Protein AF-A0A1S2NV65-F1 (afdb_monomer_lite)

Radius of gyration: 19.23 Å; chains: 1; bounding box: 48×40×50 Å

Secondary structure (DSSP, 8-state):
---BHHHHHTS--EEEEE--TT-TT-EEEEEEEEEEETTEEEEEEEEEEESSHHHHHHHHHHHHHHHHHHHHHHHH-TT-EE-EE-TT-PBPPPEEHHHHS-S-SSS---TT---TTEEEESSHHHHHHHHHHHHHHHHHHHHHHH-SSPEE-EEEEETT-SSSEEEEEEEEETTEEEEEEEEEETTTTEEEEEEEEESSHHHHHHHHHHHHHHHHHHHHTS-S-----HHHHHHHHHTBSTHHHHHHHHHHHHEES--S-----TTSS-S-EEEEEEEEEBTEEEEEEEE--SS-HHHHHTS--SSPPPTT-

Foldseek 3Di:
DDFAPVSLVPDPKDKDWDQQPFFNLKIKMKIKDWDDDPRDIDMQIAIAMFSDPVRGVVRRSQSSVLRVVLVVLVRPQFQPWWWWAAPVRHIDDTDRPCVLQPDDDADDDDQPRDLQLKAKFQDPVVRNLVSVFSNVFLLVLVCLFQNDAADEFDKDWDPSGPAFTWIKTKDADPSAIKIKIWGFGPVQQFIAIFIGDDNYPVVGVRRRVRRRSLLCSCLPVVPRDDDPDPVVVVLSVLRGDDCRVLQVVSNDVRYDHDDPDDDDPPPSADSTKIKTFSDDGNSMTIIGIDGPDPDDSSNSQVDDRVGRRRSPD

Sequence (313 aa):
MLRSAEDLQGLPVRQHEHVPACAPEFLSVSAGLQFSIAGRRHSALGFGCSRRAERARHSALWETYERLLMVAELSGSLGRPVQGHDKDGTPTATRAFEHVVARPWHDTYRPGQDATGLAVHTTASAAQRAAERELLERALLAAIWYGSAPLHSEVTEHPCVTTGRLRTYSFPCRLGFFCLAAWHDPHSQIFVTGSAVRDSLHDAIEHALGEAVMVFDGVWQGKTPRYSTQASRDRYASLRGDLHAARAEHVESRLTAQGDDAGAPSDAYGDSLAFYRLIDWEGVCLVRAVADRRETTSTIRARNWGLPPDPFT

pLDDT: mean 85.22, std 13.81, range [37.0, 98.31]

Structure (mmCIF, N/CA/C/O backbone):
data_AF-A0A1S2NV65-F1
#
_entry.id   AF-A0A1S2NV65-F1
#
loop_
_atom_site.group_PDB
_atom_site.id
_atom_site.type_symbol
_atom_site.label_atom_id
_atom_site.label_alt_id
_atom_site.label_comp_id
_atom_site.label_asym_id
_atom_site.label_entity_id
_atom_site.label_seq_id
_atom_site.pdbx_PDB_ins_code
_atom_site.Cartn_x
_atom_site.Cartn_y
_atom_site.Cartn_z
_atom_site.occupancy
_atom_site.B_iso_or_equiv
_atom_site.auth_seq_id
_atom_site.auth_comp_id
_atom_site.auth_asym_id
_atom_site.auth_atom_id
_atom_site.pdbx_PDB_model_num
ATOM 1 N N . MET A 1 1 ? -10.922 -5.650 27.828 1.00 68.12 1 MET A N 1
ATOM 2 C CA . MET A 1 1 ? -11.635 -4.967 26.725 1.00 68.12 1 MET A CA 1
ATOM 3 C C . MET A 1 1 ? -10.719 -3.844 26.286 1.00 68.12 1 MET A C 1
ATOM 5 O O . MET A 1 1 ? -10.344 -3.093 27.170 1.00 68.12 1 MET A O 1
ATOM 9 N N . LEU A 1 2 ? -10.304 -3.793 25.017 1.00 82.75 2 LEU A N 1
ATOM 10 C CA . LEU A 1 2 ? -9.382 -2.760 24.516 1.00 82.75 2 LEU A CA 1
ATOM 11 C C . LEU A 1 2 ? -10.118 -1.421 24.404 1.00 82.75 2 LEU A C 1
ATOM 13 O O . LEU A 1 2 ? -11.255 -1.410 23.926 1.00 82.75 2 LEU A O 1
ATOM 17 N N . ARG A 1 3 ? -9.514 -0.337 24.896 1.00 86.81 3 ARG A N 1
ATOM 18 C CA . ARG A 1 3 ? -10.116 1.005 24.960 1.00 86.81 3 ARG A CA 1
ATOM 19 C C . ARG A 1 3 ? -9.113 2.153 24.790 1.00 86.81 3 ARG A C 1
ATOM 21 O O . ARG A 1 3 ? -9.536 3.306 24.816 1.00 86.81 3 ARG A O 1
ATOM 28 N N . SER A 1 4 ? -7.820 1.869 24.627 1.00 88.94 4 SER A N 1
ATOM 29 C CA . SER A 1 4 ? -6.772 2.888 24.490 1.00 88.94 4 SER A CA 1
ATOM 30 C C . SER A 1 4 ? -5.590 2.421 23.628 1.00 88.94 4 SER A C 1
ATOM 32 O O . SER A 1 4 ? -5.469 1.243 23.278 1.00 88.94 4 SER A O 1
ATOM 34 N N . ALA A 1 5 ? -4.692 3.352 23.294 1.00 87.31 5 ALA A N 1
ATOM 35 C CA . ALA A 1 5 ? -3.391 3.047 22.695 1.00 87.31 5 ALA A CA 1
ATOM 36 C C . ALA A 1 5 ? -2.519 2.168 23.597 1.00 87.31 5 ALA A C 1
ATOM 38 O O . ALA A 1 5 ? -1.840 1.268 23.107 1.00 87.31 5 ALA A O 1
ATOM 39 N N . GLU A 1 6 ? -2.548 2.427 24.905 1.00 89.94 6 GLU A N 1
ATOM 40 C CA . GLU A 1 6 ? -1.786 1.678 25.905 1.00 89.94 6 GLU A CA 1
ATOM 41 C C . GLU A 1 6 ? -2.233 0.213 25.946 1.00 89.94 6 GLU A C 1
ATOM 43 O O . GLU A 1 6 ? -1.397 -0.689 25.909 1.00 89.94 6 GLU A O 1
ATOM 48 N N . ASP A 1 7 ? -3.546 -0.035 25.888 1.00 91.00 7 ASP A N 1
ATOM 49 C CA . ASP A 1 7 ? -4.092 -1.390 25.806 1.00 91.00 7 ASP A CA 1
ATOM 50 C C . ASP A 1 7 ? -3.573 -2.142 24.573 1.00 91.00 7 ASP A C 1
ATOM 52 O O . ASP A 1 7 ? -3.266 -3.332 24.653 1.00 91.00 7 ASP A O 1
ATOM 56 N N . LEU A 1 8 ? -3.476 -1.461 23.423 1.00 90.62 8 LEU A N 1
ATOM 57 C CA . LEU A 1 8 ? -2.948 -2.048 22.189 1.00 90.62 8 LEU A CA 1
ATOM 58 C C . LEU A 1 8 ? -1.449 -2.330 22.298 1.00 90.62 8 LEU A C 1
ATOM 60 O O . LEU A 1 8 ? -1.010 -3.405 21.898 1.00 90.62 8 LEU A O 1
ATOM 64 N N . GLN A 1 9 ? -0.681 -1.407 22.878 1.00 89.12 9 GLN A N 1
ATOM 65 C CA . GLN A 1 9 ? 0.755 -1.570 23.122 1.00 89.12 9 GLN A CA 1
ATOM 66 C C . GLN A 1 9 ? 1.067 -2.691 24.120 1.00 89.12 9 GLN A C 1
ATOM 68 O O . GLN A 1 9 ? 2.109 -3.331 24.006 1.00 89.12 9 GLN A O 1
ATOM 73 N N . GLY A 1 10 ? 0.156 -2.968 25.055 1.00 91.12 10 GLY A N 1
ATOM 74 C CA . GLY A 1 10 ? 0.252 -4.090 25.988 1.00 91.12 10 GLY A CA 1
ATOM 75 C C . GLY A 1 10 ? -0.056 -5.462 25.376 1.00 91.12 10 GLY A C 1
ATOM 76 O O . GLY A 1 10 ? 0.091 -6.480 26.057 1.00 91.12 10 GLY A O 1
ATOM 77 N N . LEU A 1 11 ? -0.495 -5.533 24.112 1.00 93.25 11 LEU A N 1
ATOM 78 C CA . LEU A 1 11 ? -0.792 -6.807 23.459 1.00 93.25 11 LEU A CA 1
ATOM 79 C C . LEU A 1 11 ? 0.484 -7.606 23.160 1.00 93.25 11 LEU A C 1
ATOM 81 O O . LEU A 1 11 ? 1.500 -7.036 22.765 1.00 93.25 11 LEU A O 1
ATOM 85 N N . PRO A 1 12 ? 0.432 -8.950 23.240 1.00 94.06 12 PRO A N 1
ATOM 86 C CA . PRO A 1 12 ? 1.578 -9.814 22.967 1.00 94.06 12 PRO A CA 1
ATOM 87 C C . PRO A 1 12 ? 1.819 -9.977 21.454 1.00 94.06 12 PRO A C 1
ATOM 89 O O . PRO A 1 12 ? 1.766 -11.088 20.916 1.00 94.06 12 PRO A O 1
ATOM 92 N N . VAL A 1 13 ? 2.054 -8.868 20.748 1.00 94.62 13 VAL A N 1
ATOM 93 C CA . VAL A 1 13 ? 2.397 -8.860 19.323 1.00 94.62 13 VAL A CA 1
ATOM 94 C C . VAL A 1 13 ? 3.786 -9.459 19.145 1.00 94.62 13 VAL A C 1
ATOM 96 O O . VAL A 1 13 ? 4.762 -9.000 19.734 1.00 94.62 13 VAL A O 1
ATOM 99 N N . ARG A 1 14 ? 3.888 -10.494 18.312 1.00 94.62 14 ARG A N 1
ATOM 100 C CA . ARG A 1 14 ? 5.176 -11.081 17.939 1.00 94.62 14 ARG A CA 1
ATOM 101 C C . ARG A 1 14 ? 5.710 -10.369 16.711 1.00 94.62 14 ARG A C 1
ATOM 103 O O . ARG A 1 14 ? 4.950 -10.117 15.780 1.00 94.62 14 ARG A O 1
ATOM 110 N N . GLN A 1 15 ? 7.009 -10.098 16.701 1.00 94.12 15 GLN A N 1
ATOM 111 C CA . GLN A 1 15 ? 7.703 -9.507 15.565 1.00 94.12 15 GLN A CA 1
ATOM 112 C C . GLN A 1 15 ? 8.778 -10.461 15.052 1.00 94.12 15 GLN A C 1
ATOM 114 O O . GLN A 1 15 ? 9.443 -11.146 15.829 1.00 94.12 15 GLN A O 1
ATOM 119 N N . HIS A 1 16 ? 8.922 -10.512 13.736 1.00 93.31 16 HIS A N 1
ATOM 120 C CA . HIS A 1 16 ? 9.997 -11.196 13.038 1.00 93.31 16 HIS A CA 1
ATOM 121 C C . HIS A 1 16 ? 10.675 -10.191 12.115 1.00 93.31 16 HIS A C 1
ATOM 123 O O . HIS A 1 16 ? 9.997 -9.501 11.351 1.00 93.31 16 HIS A O 1
ATOM 129 N N . GLU A 1 17 ? 11.999 -10.126 12.179 1.00 95.12 17 GLU A N 1
ATOM 130 C CA . GLU A 1 17 ? 12.805 -9.194 11.398 1.00 95.12 17 GLU A CA 1
ATOM 131 C C . GLU A 1 17 ? 13.785 -9.964 10.526 1.00 95.12 17 GLU A C 1
ATOM 133 O O . GLU A 1 17 ? 14.382 -10.949 10.964 1.00 95.12 17 GLU A O 1
ATOM 138 N N . HIS A 1 18 ? 13.981 -9.499 9.298 1.00 94.81 18 HIS A N 1
ATOM 139 C CA . HIS A 1 18 ? 15.029 -10.013 8.430 1.00 94.81 18 HIS A CA 1
ATOM 140 C C . HIS A 1 18 ? 15.518 -8.949 7.453 1.00 94.81 18 HIS A C 1
ATOM 142 O O . HIS A 1 18 ? 14.813 -7.998 7.117 1.00 94.81 18 HIS A O 1
ATOM 148 N N . VAL A 1 19 ? 16.747 -9.136 6.982 1.00 95.94 19 VAL A N 1
ATOM 149 C CA . VAL A 1 19 ? 17.346 -8.321 5.923 1.00 95.94 19 VAL A CA 1
ATOM 150 C C . VAL A 1 19 ? 17.053 -8.992 4.574 1.00 95.94 19 VAL A C 1
ATOM 152 O O . VAL A 1 19 ? 17.461 -10.146 4.387 1.00 95.94 19 VAL A O 1
ATOM 155 N N . PRO A 1 20 ? 16.343 -8.333 3.639 1.00 94.44 20 PRO A N 1
ATOM 156 C CA . PRO A 1 20 ? 16.089 -8.874 2.307 1.00 94.44 20 PRO A CA 1
ATOM 157 C C . PRO A 1 20 ? 17.398 -9.050 1.538 1.00 94.44 20 PRO A C 1
ATOM 159 O O . PRO A 1 20 ? 18.150 -8.098 1.339 1.00 94.44 20 PRO A O 1
ATOM 162 N N . ALA A 1 21 ? 17.673 -10.257 1.043 1.00 93.62 21 ALA A N 1
ATOM 163 C CA . ALA A 1 21 ? 18.892 -10.500 0.263 1.00 93.62 21 ALA A CA 1
ATOM 164 C C . ALA A 1 21 ? 18.884 -9.751 -1.084 1.00 93.62 21 ALA A C 1
ATOM 166 O O . ALA A 1 21 ? 19.933 -9.527 -1.686 1.00 93.62 21 ALA A O 1
ATOM 167 N N . CYS A 1 22 ? 17.692 -9.382 -1.563 1.00 94.12 22 CYS A N 1
ATOM 168 C CA . CYS A 1 22 ? 17.510 -8.613 -2.786 1.00 94.12 22 CYS A CA 1
ATOM 169 C C . CYS A 1 22 ? 17.847 -7.122 -2.599 1.00 94.12 22 CYS A C 1
ATOM 171 O O . CYS A 1 22 ? 18.149 -6.455 -3.583 1.00 94.12 22 CYS A O 1
ATOM 173 N N . ALA A 1 23 ? 17.821 -6.609 -1.362 1.00 96.19 23 ALA A N 1
ATOM 174 C CA . ALA A 1 23 ? 18.116 -5.217 -1.020 1.00 96.19 23 ALA A CA 1
ATOM 175 C C . ALA A 1 23 ? 18.632 -5.106 0.438 1.00 96.19 23 ALA A C 1
ATOM 177 O O . ALA A 1 23 ? 17.866 -4.758 1.342 1.00 96.19 23 ALA A O 1
ATOM 178 N N . PRO A 1 24 ? 19.925 -5.398 0.691 1.00 96.25 24 PRO A N 1
ATOM 179 C CA . PRO A 1 24 ? 20.477 -5.532 2.047 1.00 96.25 24 PRO A CA 1
ATOM 180 C C . PRO A 1 24 ? 20.465 -4.261 2.911 1.00 96.25 24 PRO A C 1
ATOM 182 O O . PRO A 1 24 ? 20.687 -4.335 4.115 1.00 96.25 24 PRO A O 1
ATOM 185 N N . GLU A 1 25 ? 20.217 -3.096 2.312 1.00 97.06 25 GLU A N 1
ATOM 186 C CA . GLU A 1 25 ? 20.069 -1.820 3.024 1.00 97.06 25 GLU A CA 1
ATOM 187 C C . GLU A 1 25 ? 18.733 -1.693 3.773 1.00 97.06 25 GLU A C 1
ATOM 189 O O . GLU A 1 25 ? 18.558 -0.777 4.577 1.00 97.06 25 GLU A O 1
ATOM 194 N N . PHE A 1 26 ? 17.769 -2.571 3.493 1.00 97.06 26 PHE A N 1
ATOM 195 C CA . PHE A 1 26 ? 16.436 -2.526 4.081 1.00 97.06 26 PHE A CA 1
ATOM 196 C C . PHE A 1 26 ? 16.303 -3.514 5.240 1.00 97.06 26 PHE A C 1
ATOM 198 O O . PHE A 1 26 ? 16.871 -4.604 5.236 1.00 97.06 26 PHE A O 1
ATOM 205 N N . LEU A 1 27 ? 15.463 -3.159 6.210 1.00 96.75 27 LEU A N 1
ATOM 206 C CA . LEU A 1 27 ? 14.930 -4.095 7.192 1.00 96.75 27 LEU A CA 1
ATOM 207 C C . LEU A 1 27 ? 13.479 -4.401 6.835 1.00 96.75 27 LEU A C 1
ATOM 209 O O . LEU A 1 27 ? 12.673 -3.475 6.727 1.00 96.75 27 LEU A O 1
ATOM 213 N N . SER A 1 28 ? 13.140 -5.678 6.673 1.00 95.50 28 SER A N 1
ATOM 214 C CA . SER A 1 28 ? 11.755 -6.136 6.600 1.00 95.50 28 SER A CA 1
ATOM 215 C C . SER A 1 28 ? 11.318 -6.638 7.971 1.00 95.50 28 SER A C 1
ATOM 217 O O . SER A 1 28 ? 12.026 -7.398 8.631 1.00 95.50 28 SER A O 1
ATOM 219 N N . VAL A 1 29 ? 10.153 -6.180 8.414 1.00 95.38 29 VAL A N 1
ATOM 220 C CA . VAL A 1 29 ? 9.546 -6.536 9.691 1.00 95.38 29 VAL A CA 1
ATOM 221 C C . VAL A 1 29 ? 8.142 -7.041 9.430 1.00 95.38 29 VAL A C 1
ATOM 223 O O . VAL A 1 29 ? 7.363 -6.436 8.696 1.00 95.38 29 VAL A O 1
ATOM 226 N N . SER A 1 30 ? 7.814 -8.157 10.060 1.00 93.44 30 SER A N 1
ATOM 227 C CA . SER A 1 30 ? 6.460 -8.693 10.112 1.00 93.44 30 SER A CA 1
ATOM 228 C C . SER A 1 30 ? 6.022 -8.761 11.556 1.00 93.44 30 SER A C 1
ATOM 230 O O . SER A 1 30 ? 6.742 -9.293 12.398 1.00 93.44 30 SER A O 1
ATOM 232 N N . ALA A 1 31 ? 4.844 -8.232 11.840 1.00 94.19 31 ALA A N 1
ATOM 233 C CA . ALA A 1 31 ? 4.240 -8.254 13.154 1.00 94.19 31 ALA A CA 1
ATOM 234 C C . ALA A 1 31 ? 2.925 -9.029 13.094 1.00 94.19 31 ALA A C 1
ATOM 236 O O . ALA A 1 31 ? 2.244 -9.056 12.067 1.00 94.19 31 ALA A O 1
ATOM 237 N N . GLY A 1 32 ? 2.566 -9.689 14.190 1.00 92.62 32 GLY A N 1
ATOM 238 C CA . GLY A 1 32 ? 1.272 -10.334 14.249 1.00 92.62 32 GLY A CA 1
ATOM 239 C C . GLY A 1 32 ? 0.871 -10.872 15.605 1.00 92.62 32 GLY A C 1
ATOM 240 O O . GLY A 1 32 ? 1.693 -11.114 16.492 1.00 92.62 32 GLY A O 1
ATOM 241 N N . LEU A 1 33 ? -0.431 -11.091 15.738 1.00 92.06 33 LEU A N 1
ATOM 242 C CA . LEU A 1 33 ? -1.034 -11.743 16.889 1.00 92.06 33 LEU A CA 1
ATOM 243 C C . LEU A 1 33 ? -2.180 -12.660 16.452 1.00 92.06 33 LEU A C 1
ATOM 245 O O . LEU A 1 33 ? -2.888 -12.395 15.478 1.00 92.06 33 LEU A O 1
ATOM 249 N N . GLN A 1 34 ? -2.360 -13.749 17.192 1.00 89.38 34 GLN A N 1
ATOM 250 C CA . GLN A 1 34 ? -3.509 -14.638 17.053 1.00 89.38 34 GLN A CA 1
ATOM 251 C C . GLN A 1 34 ? -4.482 -14.377 18.195 1.00 89.38 34 GLN A C 1
ATOM 253 O O . GLN A 1 34 ? -4.072 -14.196 19.339 1.00 89.38 34 GLN A O 1
ATOM 258 N N . PHE A 1 35 ? -5.772 -14.375 17.886 1.00 86.44 35 PHE A N 1
ATOM 259 C CA . PHE A 1 35 ? -6.834 -14.121 18.854 1.00 86.44 35 PHE A CA 1
ATOM 260 C C . PHE A 1 35 ? -8.087 -14.928 18.504 1.00 86.44 35 PHE A C 1
ATOM 262 O O . PHE A 1 35 ? -8.156 -15.569 17.454 1.00 86.44 35 PHE A O 1
ATOM 269 N N . SER A 1 36 ? -9.067 -14.949 19.407 1.00 83.94 36 SER A N 1
ATOM 270 C CA . SER A 1 36 ? -10.332 -15.660 19.207 1.00 83.94 36 SER A CA 1
ATOM 271 C C . SER A 1 36 ? -11.510 -14.737 19.483 1.00 83.94 36 SER A C 1
ATOM 273 O O . SER A 1 36 ? -11.518 -14.047 20.502 1.00 83.94 36 SER A O 1
ATOM 275 N N . ILE A 1 37 ? -12.502 -14.738 18.594 1.00 79.00 37 ILE A N 1
ATOM 276 C CA . ILE A 1 37 ? -13.775 -14.039 18.784 1.00 79.00 37 ILE A CA 1
ATOM 277 C C . ILE A 1 37 ? -14.900 -15.050 18.585 1.00 79.00 37 ILE A C 1
ATOM 279 O O . ILE A 1 37 ? -14.938 -15.752 17.577 1.00 79.00 37 ILE A O 1
ATOM 283 N N . ALA A 1 38 ? -15.805 -15.155 19.564 1.00 79.19 38 ALA A N 1
ATOM 284 C CA . ALA A 1 38 ? -16.930 -16.098 19.537 1.00 79.19 38 ALA A CA 1
ATOM 285 C C . ALA A 1 38 ? -16.516 -17.550 19.186 1.00 79.19 38 ALA A C 1
ATOM 287 O O . ALA A 1 38 ? -17.208 -18.253 18.454 1.00 79.19 38 ALA A O 1
ATOM 288 N N . GLY A 1 39 ? -15.348 -17.988 19.674 1.00 80.38 39 GLY A N 1
ATOM 289 C CA . GLY A 1 39 ? -14.809 -19.331 19.431 1.00 80.38 39 GLY A CA 1
ATOM 290 C C . GLY A 1 39 ? -14.119 -19.529 18.075 1.00 80.38 39 GLY A C 1
ATOM 291 O O . GLY A 1 39 ? -13.581 -20.609 17.834 1.00 80.38 39 GLY A O 1
ATOM 292 N N . ARG A 1 40 ? -14.083 -18.516 17.199 1.00 80.75 40 ARG A N 1
ATOM 293 C CA . ARG A 1 40 ? -13.360 -18.559 15.920 1.00 80.75 40 ARG A CA 1
ATOM 294 C C . ARG A 1 40 ? -11.979 -17.942 16.064 1.00 80.75 40 ARG A C 1
ATOM 296 O O . ARG A 1 40 ? -11.828 -16.876 16.651 1.00 80.75 40 ARG A O 1
ATOM 303 N N . ARG A 1 41 ? -10.967 -18.618 15.515 1.00 82.62 41 ARG A N 1
ATOM 304 C CA . ARG A 1 41 ? -9.586 -18.127 15.499 1.00 82.62 41 ARG A CA 1
ATOM 305 C C . ARG A 1 41 ? -9.398 -17.097 14.393 1.00 82.62 41 ARG A C 1
ATOM 307 O O . ARG A 1 41 ? -9.799 -17.320 13.257 1.00 82.62 41 ARG A O 1
ATOM 314 N N . HIS A 1 42 ? -8.722 -16.016 14.740 1.00 83.00 42 HIS A N 1
ATOM 315 C CA . HIS A 1 42 ? -8.354 -14.929 13.852 1.00 83.00 42 HIS A CA 1
ATOM 316 C C . HIS A 1 42 ? -6.865 -14.619 14.004 1.00 83.00 42 HIS A C 1
ATOM 318 O O . HIS A 1 42 ? -6.233 -14.940 15.016 1.00 83.00 42 HIS A O 1
ATOM 324 N N . SER A 1 43 ? -6.311 -13.969 12.990 1.00 85.19 43 SER A N 1
ATOM 325 C CA . SER A 1 43 ? -4.952 -13.444 13.008 1.00 85.19 43 SER A CA 1
ATOM 326 C C . SER A 1 43 ? -4.953 -12.029 12.460 1.00 85.19 43 SER A C 1
ATOM 328 O O . SER A 1 43 ? -5.572 -11.783 11.425 1.00 85.19 43 SER A O 1
ATOM 330 N N . ALA A 1 44 ? -4.224 -11.140 13.122 1.00 88.31 44 ALA A N 1
ATOM 331 C CA . ALA A 1 44 ? -3.868 -9.836 12.591 1.00 88.31 44 ALA A CA 1
ATOM 332 C C . ALA A 1 44 ? -2.382 -9.874 12.248 1.00 88.31 44 ALA A C 1
ATOM 334 O O . ALA A 1 44 ? -1.570 -10.225 13.103 1.00 88.31 44 ALA A O 1
ATOM 335 N N . LEU A 1 45 ? -2.059 -9.570 10.996 1.00 89.12 45 LEU A N 1
ATOM 336 C CA . LEU A 1 45 ? -0.701 -9.460 10.479 1.00 89.12 45 LEU A CA 1
ATOM 337 C C . LEU A 1 45 ? -0.511 -8.063 9.902 1.00 89.12 45 LEU A C 1
ATOM 339 O O . LEU A 1 45 ? -1.410 -7.565 9.218 1.00 89.12 45 LEU A O 1
ATOM 343 N N . GLY A 1 46 ? 0.655 -7.485 10.148 1.00 90.81 46 GLY A N 1
ATOM 344 C CA . GLY A 1 46 ? 1.091 -6.231 9.560 1.00 90.81 46 GLY A CA 1
ATOM 345 C C . GLY A 1 46 ? 2.554 -6.297 9.155 1.00 90.81 46 GLY A C 1
ATOM 346 O O . GLY A 1 46 ? 3.337 -7.071 9.717 1.00 90.81 46 GLY A O 1
ATOM 347 N N . PHE A 1 47 ? 2.917 -5.488 8.169 1.00 92.44 47 PHE A N 1
ATOM 348 C CA . PHE A 1 47 ? 4.223 -5.541 7.539 1.00 92.44 47 PHE A CA 1
ATOM 349 C C . PHE A 1 47 ? 4.852 -4.154 7.429 1.00 92.44 47 PHE A C 1
ATOM 351 O O . PHE A 1 47 ? 4.193 -3.114 7.424 1.00 92.44 47 PHE A O 1
ATOM 358 N N . GLY A 1 48 ? 6.176 -4.127 7.384 1.00 94.81 48 GLY A N 1
ATOM 359 C CA . GLY A 1 48 ? 6.927 -2.897 7.222 1.00 94.81 48 GLY A CA 1
ATOM 360 C C . GLY A 1 48 ? 8.278 -3.175 6.602 1.00 94.81 48 GLY A C 1
ATOM 361 O O . GLY A 1 48 ? 8.943 -4.147 6.950 1.00 94.81 48 GLY A O 1
ATOM 362 N N . CYS A 1 49 ? 8.705 -2.312 5.689 1.00 96.31 49 CYS A N 1
ATOM 363 C CA . CYS A 1 49 ? 10.034 -2.384 5.108 1.00 96.31 49 CYS A CA 1
ATOM 364 C C . CYS A 1 49 ? 10.590 -0.978 4.904 1.00 96.31 49 CYS A C 1
ATOM 366 O O . CYS A 1 49 ? 9.892 -0.092 4.417 1.00 96.31 49 CYS A O 1
ATOM 368 N N . SER A 1 50 ? 11.815 -0.744 5.372 1.00 97.00 50 SER A N 1
ATOM 369 C CA . SER A 1 50 ? 12.439 0.581 5.360 1.00 97.00 50 SER A CA 1
ATOM 370 C C . SER A 1 50 ? 13.937 0.463 5.641 1.00 97.00 50 SER A C 1
ATOM 372 O O . SER A 1 50 ? 14.359 -0.425 6.384 1.00 97.00 50 SER A O 1
ATOM 374 N N . ARG A 1 51 ? 14.734 1.401 5.116 1.00 96.69 51 ARG A N 1
ATOM 375 C CA . ARG A 1 51 ? 16.150 1.573 5.496 1.00 96.69 51 ARG A CA 1
ATOM 376 C C . ARG A 1 51 ? 16.313 1.995 6.961 1.00 96.69 51 ARG A C 1
ATOM 378 O O . ARG A 1 51 ? 17.327 1.739 7.599 1.00 96.69 51 ARG A O 1
ATOM 385 N N . ARG A 1 52 ? 15.287 2.639 7.529 1.00 96.75 52 ARG A N 1
ATOM 386 C CA . ARG A 1 52 ? 15.200 2.988 8.956 1.00 96.75 52 ARG A CA 1
ATOM 387 C C . ARG A 1 52 ? 14.437 1.902 9.709 1.00 96.75 52 ARG A C 1
ATOM 389 O O . ARG A 1 52 ? 13.224 1.772 9.518 1.00 96.75 52 ARG A O 1
ATOM 396 N N . ALA A 1 53 ? 15.131 1.174 10.581 1.00 95.81 53 ALA A N 1
ATOM 397 C CA . ALA A 1 53 ? 14.582 0.037 11.322 1.00 95.81 53 ALA A CA 1
ATOM 398 C C . ALA A 1 53 ? 13.342 0.394 12.161 1.00 95.81 53 ALA A C 1
ATOM 400 O O . ALA A 1 53 ? 12.338 -0.315 12.126 1.00 95.81 53 ALA A O 1
ATOM 401 N N . GLU A 1 54 ? 13.370 1.527 12.866 1.00 96.75 54 GLU A N 1
ATOM 402 C CA . GLU A 1 54 ? 12.241 1.994 13.684 1.00 96.75 54 GLU A CA 1
ATOM 403 C C . GLU A 1 54 ? 10.972 2.212 12.853 1.00 96.75 54 GLU A C 1
ATOM 405 O O . GLU A 1 54 ? 9.886 1.807 13.262 1.00 96.75 54 GLU A O 1
ATOM 410 N N . ARG A 1 55 ? 11.106 2.770 11.641 1.00 95.19 55 ARG A N 1
ATOM 411 C CA . ARG A 1 55 ? 9.980 2.978 10.719 1.00 95.19 55 ARG A CA 1
ATOM 412 C C . ARG A 1 55 ? 9.392 1.649 10.244 1.00 95.19 55 ARG A C 1
ATOM 414 O O . ARG A 1 55 ? 8.172 1.538 10.173 1.00 95.19 55 ARG A O 1
ATOM 421 N N . ALA A 1 56 ? 10.228 0.645 9.966 1.00 95.88 56 ALA A N 1
ATOM 422 C CA . ALA A 1 56 ? 9.760 -0.689 9.581 1.00 95.88 56 ALA A CA 1
ATOM 423 C C . ALA A 1 56 ? 8.966 -1.355 10.720 1.00 95.88 56 ALA A C 1
ATOM 425 O O . ALA A 1 56 ? 7.840 -1.803 10.504 1.00 95.88 56 ALA A O 1
ATOM 426 N N . ARG A 1 57 ? 9.504 -1.333 11.949 1.00 96.06 57 ARG A N 1
ATOM 427 C CA . ARG A 1 57 ? 8.830 -1.865 13.148 1.00 96.06 57 ARG A CA 1
ATOM 428 C C . ARG A 1 57 ? 7.503 -1.169 13.417 1.00 96.06 57 ARG A C 1
ATOM 430 O O . ARG A 1 57 ? 6.492 -1.828 13.645 1.00 96.06 57 ARG A O 1
ATOM 437 N N . HIS A 1 58 ? 7.506 0.160 13.367 1.00 94.50 58 HIS A N 1
ATOM 438 C CA . HIS A 1 58 ? 6.325 0.971 13.630 1.00 94.50 58 HIS A CA 1
ATOM 439 C C . HIS A 1 58 ? 5.236 0.745 12.574 1.00 94.50 58 HIS A C 1
ATOM 441 O O . HIS A 1 58 ? 4.074 0.578 12.933 1.00 94.50 58 HIS A O 1
ATOM 447 N N . SER A 1 59 ? 5.608 0.665 11.291 1.00 94.12 59 SER A N 1
ATOM 448 C CA . SER A 1 59 ? 4.681 0.349 10.195 1.00 94.12 59 SER A CA 1
ATOM 449 C C . SER A 1 59 ? 4.023 -1.017 10.391 1.00 94.12 59 SER A C 1
ATOM 451 O O . SER A 1 59 ? 2.797 -1.109 10.400 1.00 94.12 59 SER A O 1
ATOM 453 N N . ALA A 1 60 ? 4.826 -2.059 10.637 1.00 94.38 60 ALA A N 1
ATOM 454 C CA . ALA A 1 60 ? 4.314 -3.413 10.838 1.00 94.38 60 ALA A CA 1
ATOM 455 C C . ALA A 1 60 ? 3.357 -3.495 12.037 1.00 94.38 60 ALA A C 1
ATOM 457 O O . ALA A 1 60 ? 2.329 -4.176 11.990 1.00 94.38 60 ALA A O 1
ATOM 458 N N . LEU A 1 61 ? 3.680 -2.778 13.116 1.00 94.56 61 LEU A N 1
ATOM 459 C CA . LEU A 1 61 ? 2.863 -2.741 14.320 1.00 94.56 61 LEU A CA 1
ATOM 460 C C . LEU A 1 61 ? 1.515 -2.046 14.087 1.00 94.56 61 LEU A C 1
ATOM 462 O O . LEU A 1 61 ? 0.478 -2.610 14.430 1.00 94.56 61 LEU A O 1
ATOM 466 N N . TRP A 1 62 ? 1.509 -0.858 13.476 1.00 92.38 62 TRP A N 1
ATOM 467 C CA . TRP A 1 62 ? 0.262 -0.135 13.211 1.00 92.38 62 TRP A CA 1
ATOM 468 C C . TRP A 1 62 ? -0.629 -0.853 12.209 1.00 92.38 62 TRP A C 1
ATOM 470 O O . TRP A 1 62 ? -1.835 -0.916 12.437 1.00 92.38 62 TRP A O 1
ATOM 480 N N . GLU A 1 63 ? -0.066 -1.473 11.170 1.00 91.44 63 GLU A N 1
ATOM 481 C CA . GLU A 1 63 ? -0.869 -2.308 10.276 1.00 91.44 63 GLU A CA 1
ATOM 482 C C . GLU A 1 63 ? -1.475 -3.500 11.042 1.00 91.44 63 GLU A C 1
ATOM 484 O O . GLU A 1 63 ? -2.653 -3.812 10.878 1.00 91.44 63 GLU A O 1
ATOM 489 N N . THR A 1 64 ? -0.730 -4.117 11.968 1.00 91.88 64 THR A N 1
ATOM 490 C CA . THR A 1 64 ? -1.274 -5.183 12.830 1.00 91.88 64 THR A CA 1
ATOM 491 C C . THR A 1 64 ? -2.454 -4.682 13.669 1.00 91.88 64 THR A C 1
ATOM 493 O O . THR A 1 64 ? -3.477 -5.366 13.760 1.00 91.88 64 THR A O 1
ATOM 496 N N . TYR A 1 65 ? -2.351 -3.491 14.263 1.00 92.50 65 TYR A N 1
ATOM 497 C CA . TYR A 1 65 ? -3.448 -2.895 15.029 1.00 92.50 65 TYR A CA 1
ATOM 498 C C . TYR A 1 65 ? -4.647 -2.551 14.155 1.00 92.50 65 TYR A C 1
ATOM 500 O O . TYR A 1 65 ? -5.774 -2.830 14.556 1.00 92.50 65 TYR A O 1
ATOM 508 N N . GLU A 1 66 ? -4.428 -2.031 12.949 1.00 90.69 66 GLU A N 1
ATOM 509 C CA . GLU A 1 66 ? -5.504 -1.771 11.997 1.00 90.69 66 GLU A CA 1
ATOM 510 C C . GLU A 1 66 ? -6.314 -3.038 11.724 1.00 90.69 66 GLU A C 1
ATOM 512 O O . GLU A 1 66 ? -7.538 -3.046 11.877 1.00 90.69 66 GLU A O 1
ATOM 517 N N . ARG A 1 67 ? -5.626 -4.141 11.391 1.00 87.19 67 ARG A N 1
ATOM 518 C CA . ARG A 1 67 ? -6.269 -5.434 11.121 1.00 87.19 67 ARG A CA 1
ATOM 519 C C . ARG A 1 67 ? -6.974 -5.979 12.358 1.00 87.19 67 ARG A C 1
ATOM 521 O O . ARG A 1 67 ? -8.092 -6.470 12.243 1.00 87.19 67 ARG A O 1
ATOM 528 N N . LEU A 1 68 ? -6.360 -5.885 13.536 1.00 88.12 68 LEU A N 1
ATOM 529 C CA . LEU A 1 68 ? -6.973 -6.337 14.786 1.00 88.12 68 LEU A CA 1
ATOM 530 C C . LEU A 1 68 ? -8.284 -5.595 15.072 1.00 88.12 68 LEU A C 1
ATOM 532 O O . LEU A 1 68 ? -9.321 -6.226 15.281 1.00 88.12 68 LEU A O 1
ATOM 536 N N . LEU A 1 69 ? -8.226 -4.264 15.085 1.00 87.88 69 LEU A N 1
ATOM 537 C CA . LEU A 1 69 ? -9.357 -3.402 15.414 1.00 87.88 69 LEU A CA 1
ATOM 538 C C . LEU A 1 69 ? -10.495 -3.572 14.413 1.00 87.88 69 LEU A C 1
ATOM 540 O O . LEU A 1 69 ? -11.654 -3.694 14.797 1.00 87.88 69 LEU A O 1
ATOM 544 N N . MET A 1 70 ? -10.153 -3.679 13.134 1.00 82.75 70 MET A N 1
ATOM 545 C CA . MET A 1 70 ? -11.093 -3.975 12.064 1.00 82.75 70 MET A CA 1
ATOM 546 C C . MET A 1 70 ? -11.864 -5.283 12.303 1.00 82.75 70 MET A C 1
ATOM 548 O O . MET A 1 70 ? -13.088 -5.326 12.173 1.00 82.75 70 MET A O 1
ATOM 552 N N . VAL A 1 71 ? -11.166 -6.360 12.673 1.00 79.38 71 VAL A N 1
ATOM 553 C CA . VAL A 1 71 ? -11.798 -7.665 12.935 1.00 79.38 71 VAL A CA 1
ATOM 554 C C . VAL A 1 71 ? -12.657 -7.633 14.196 1.00 79.38 71 VAL A C 1
ATOM 556 O O . VAL A 1 71 ? -13.748 -8.214 14.211 1.00 79.38 71 VAL A O 1
ATOM 559 N N . ALA A 1 72 ? -12.189 -6.943 15.238 1.00 77.38 72 ALA A N 1
ATOM 560 C CA . ALA A 1 72 ? -12.948 -6.747 16.466 1.00 77.38 72 ALA A CA 1
ATOM 561 C C . ALA A 1 72 ? -14.265 -6.002 16.191 1.00 77.38 72 ALA A C 1
ATOM 563 O O . ALA A 1 72 ? -15.335 -6.486 16.568 1.00 77.38 72 ALA A O 1
ATOM 564 N N . GLU A 1 73 ? -14.206 -4.894 15.451 1.00 79.19 73 GLU A N 1
ATOM 565 C CA . GLU A 1 73 ? -15.381 -4.101 15.092 1.00 79.19 73 GLU A CA 1
ATOM 566 C C . GLU A 1 73 ? -16.359 -4.875 14.209 1.00 79.19 73 GLU A C 1
ATOM 568 O O . GLU A 1 73 ? -17.548 -4.930 14.509 1.00 79.19 73 GLU A O 1
ATOM 573 N N . LEU A 1 74 ? -15.889 -5.575 13.173 1.00 71.50 74 LEU A N 1
ATOM 574 C CA . LEU A 1 74 ? -16.768 -6.379 12.311 1.00 71.50 74 LEU A CA 1
ATOM 575 C C . LEU A 1 74 ? -17.544 -7.468 13.061 1.00 71.50 74 LEU A C 1
ATOM 577 O O . LEU A 1 74 ? -18.607 -7.899 12.595 1.00 71.50 74 LEU A O 1
ATOM 581 N N . SER A 1 75 ? -16.996 -7.945 14.177 1.00 70.56 75 SER A N 1
ATOM 582 C CA . SER A 1 75 ? -17.600 -9.000 14.986 1.00 70.56 75 SER A CA 1
ATOM 583 C C . SER A 1 75 ? -18.624 -8.462 15.988 1.00 70.56 75 SER A C 1
ATOM 585 O O . SER A 1 75 ? -19.553 -9.188 16.334 1.00 70.56 75 SER A O 1
ATOM 587 N N . GLY A 1 76 ? -18.472 -7.210 16.436 1.00 70.81 76 GLY A N 1
ATOM 588 C CA . GLY A 1 76 ? -19.328 -6.582 17.451 1.00 70.81 76 GLY A CA 1
ATOM 589 C C . GLY A 1 76 ? -20.292 -5.504 16.939 1.00 70.81 76 GLY A C 1
ATOM 590 O O . GLY A 1 76 ? -21.242 -5.180 17.644 1.00 70.81 76 GLY A O 1
ATOM 591 N N . SER A 1 77 ? -20.082 -4.968 15.732 1.00 74.94 77 SER A N 1
ATOM 592 C CA . SER A 1 77 ? -20.743 -3.744 15.243 1.00 74.94 77 SER A CA 1
ATOM 593 C C . SER A 1 77 ? -21.709 -3.955 14.071 1.00 74.94 77 SER A C 1
ATOM 595 O O . SER A 1 77 ? -22.080 -2.989 13.409 1.00 74.94 77 SER A O 1
ATOM 597 N N . LEU A 1 78 ? -22.142 -5.188 13.790 1.00 74.94 78 LEU A N 1
ATOM 598 C CA . LEU A 1 78 ? -23.136 -5.438 12.735 1.00 74.94 78 LEU A CA 1
ATOM 599 C C . LEU A 1 78 ? -24.431 -4.652 12.972 1.00 74.94 78 LEU A C 1
ATOM 601 O O . LEU A 1 78 ? -24.979 -4.678 14.073 1.00 74.94 78 LEU A O 1
ATOM 605 N N . GLY A 1 79 ? -24.919 -3.966 11.937 1.00 74.31 79 GLY A N 1
ATOM 606 C CA . GLY A 1 79 ? -26.116 -3.131 12.018 1.00 74.31 79 GLY A CA 1
ATOM 607 C C . GLY A 1 79 ? -25.939 -1.847 12.837 1.00 74.31 79 GLY A C 1
ATOM 608 O O . GLY A 1 79 ? -26.876 -1.051 12.912 1.00 74.31 79 GLY A O 1
ATOM 609 N N . ARG A 1 80 ? -24.756 -1.600 13.427 1.00 85.19 80 ARG A N 1
ATOM 610 C CA . ARG A 1 80 ? -24.461 -0.349 14.136 1.00 85.19 80 ARG A CA 1
ATOM 611 C C . ARG A 1 80 ? -24.543 0.811 13.136 1.00 85.19 80 ARG A C 1
ATOM 613 O O . ARG A 1 80 ? -23.853 0.762 12.114 1.00 85.19 80 ARG A O 1
ATOM 620 N N . PRO A 1 81 ? -25.346 1.855 13.404 1.00 84.81 81 PRO A N 1
ATOM 621 C CA . PRO A 1 81 ? -25.340 3.050 12.576 1.00 84.81 81 PRO A CA 1
ATOM 622 C C . PRO A 1 81 ? -24.000 3.775 12.728 1.00 84.81 81 PRO A C 1
ATOM 624 O O . PRO A 1 81 ? -23.546 4.041 13.841 1.00 84.81 81 PRO A O 1
ATOM 627 N N . VAL A 1 82 ? -23.378 4.112 11.602 1.00 86.44 82 VAL A N 1
ATOM 628 C CA . VAL A 1 82 ? -22.154 4.908 11.533 1.00 86.44 82 VAL A CA 1
ATOM 629 C C . VAL A 1 82 ? -22.461 6.178 10.754 1.00 86.44 82 VAL A C 1
ATOM 631 O O . VAL A 1 82 ? -22.875 6.137 9.591 1.00 86.44 82 VAL A O 1
ATOM 634 N N . GLN A 1 83 ? -22.285 7.318 11.413 1.00 87.56 83 GLN A N 1
ATOM 635 C CA . GLN A 1 83 ? -22.371 8.627 10.784 1.00 87.56 83 GLN A CA 1
ATOM 636 C C . GLN A 1 83 ? -20.993 8.996 10.240 1.00 87.56 83 GLN A C 1
ATOM 638 O O . GLN A 1 83 ? -19.993 8.891 10.950 1.00 87.56 83 GLN A O 1
ATOM 643 N N . GLY A 1 84 ? -20.942 9.384 8.970 1.00 88.50 84 GLY A N 1
ATOM 644 C CA . GLY A 1 84 ? -19.742 9.956 8.373 1.00 88.50 84 GLY A CA 1
ATOM 645 C C . GLY A 1 84 ? -19.867 11.466 8.239 1.00 88.50 84 GLY A C 1
ATOM 646 O O . GLY A 1 84 ? -20.974 12.006 8.300 1.00 88.50 84 GLY A O 1
ATOM 647 N N . HIS A 1 85 ? -18.755 12.129 7.975 1.00 89.62 85 HIS A N 1
ATOM 648 C CA . HIS A 1 85 ? -18.687 13.546 7.630 1.00 89.62 85 HIS A CA 1
ATOM 649 C C . HIS A 1 85 ? -17.866 13.725 6.353 1.00 89.62 85 HIS A C 1
ATOM 651 O O . HIS A 1 85 ? -16.982 12.916 6.066 1.00 89.62 85 HIS A O 1
ATOM 657 N N . ASP A 1 86 ? -18.175 14.745 5.563 1.00 88.12 86 ASP A N 1
ATOM 658 C CA . ASP A 1 86 ? -17.343 15.125 4.422 1.00 88.12 86 ASP A CA 1
ATOM 659 C C . ASP A 1 86 ? -16.057 15.844 4.875 1.00 88.12 86 ASP A C 1
ATOM 661 O O . ASP A 1 86 ? -15.760 15.947 6.068 1.00 88.12 86 ASP A O 1
ATOM 665 N N . LYS A 1 87 ? -15.257 16.330 3.924 1.00 81.44 87 LYS A N 1
ATOM 666 C CA . LYS A 1 87 ? -14.003 17.033 4.228 1.00 81.44 87 LYS A CA 1
A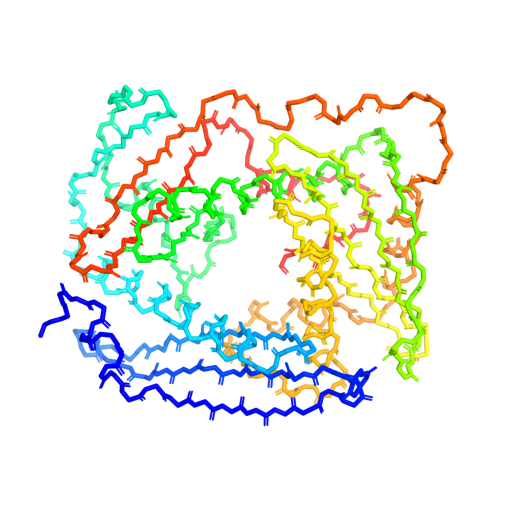TOM 667 C C . LYS A 1 87 ? -14.213 18.347 4.993 1.00 81.44 87 LYS A C 1
ATOM 669 O O . LYS A 1 87 ? -13.369 18.689 5.820 1.00 81.44 87 LYS A O 1
ATOM 674 N N . ASP A 1 88 ? -15.337 19.021 4.766 1.00 83.75 88 ASP A N 1
ATOM 675 C CA . ASP A 1 88 ? -15.692 20.298 5.396 1.00 83.75 88 ASP A CA 1
ATOM 676 C C . ASP A 1 88 ? -16.413 20.107 6.745 1.00 83.75 88 ASP A C 1
ATOM 678 O O . ASP A 1 88 ? -16.698 21.068 7.460 1.00 83.75 88 ASP A O 1
ATOM 682 N N . GLY A 1 89 ? -16.662 18.853 7.135 1.00 83.31 89 GLY A N 1
ATOM 683 C CA . GLY A 1 89 ? -17.305 18.479 8.390 1.00 83.31 89 GLY A CA 1
ATOM 684 C C . GLY A 1 89 ? -18.827 18.365 8.302 1.00 83.31 89 GLY A C 1
ATOM 685 O O . GLY A 1 89 ? -19.469 18.105 9.323 1.00 83.31 89 GLY A O 1
ATOM 686 N N . THR A 1 90 ? -19.418 18.508 7.115 1.00 87.00 90 THR A N 1
ATOM 687 C CA . THR A 1 90 ? -20.853 18.317 6.901 1.00 87.00 90 THR A CA 1
ATOM 688 C C . THR A 1 90 ? -21.216 16.856 7.155 1.00 87.00 90 THR A C 1
ATOM 690 O O . THR A 1 90 ? -20.604 15.950 6.577 1.00 87.00 90 THR A O 1
ATOM 693 N N . PRO A 1 91 ? -22.227 16.575 7.991 1.00 88.12 91 PRO A N 1
ATOM 694 C CA . PRO A 1 91 ? -22.691 15.214 8.195 1.00 88.12 91 PRO A CA 1
ATOM 695 C C . PRO A 1 91 ? -23.225 14.584 6.904 1.00 88.12 91 PRO A C 1
ATOM 697 O O . PRO A 1 91 ? -24.034 15.170 6.189 1.00 88.12 91 PRO A O 1
ATOM 700 N N . THR A 1 92 ? -22.818 13.347 6.646 1.00 85.81 92 THR A N 1
ATOM 701 C CA . THR A 1 92 ? -23.348 12.509 5.562 1.00 85.81 92 THR A CA 1
ATOM 702 C C . THR A 1 92 ? -24.475 11.609 6.068 1.00 85.81 92 THR A C 1
ATOM 704 O O . THR A 1 92 ? -24.694 11.472 7.275 1.00 85.81 92 THR A O 1
ATOM 707 N N . ALA A 1 93 ? -25.186 10.954 5.145 1.00 82.62 93 ALA A N 1
ATOM 708 C CA . ALA A 1 93 ? -26.183 9.954 5.502 1.00 82.62 93 ALA A CA 1
ATOM 709 C C . ALA A 1 93 ? -25.564 8.829 6.351 1.00 82.62 93 ALA A C 1
ATOM 711 O O . ALA A 1 93 ? -24.543 8.237 5.986 1.00 82.62 93 ALA A O 1
ATOM 712 N N . THR A 1 94 ? -26.219 8.512 7.466 1.00 85.12 94 THR A N 1
ATOM 713 C CA . THR A 1 94 ? -25.868 7.374 8.315 1.00 85.12 94 THR A CA 1
ATOM 714 C C . THR A 1 94 ? -25.976 6.075 7.523 1.00 85.12 94 THR A C 1
ATOM 716 O O . THR A 1 94 ? -26.958 5.838 6.818 1.00 85.12 94 THR A O 1
ATOM 719 N N . ARG A 1 95 ? -24.971 5.211 7.657 1.00 83.94 95 ARG A N 1
ATOM 720 C CA . ARG A 1 95 ? -24.936 3.889 7.024 1.00 83.94 95 ARG A CA 1
ATOM 721 C C . ARG A 1 95 ? -24.772 2.811 8.085 1.00 83.94 95 ARG A C 1
ATOM 723 O O . ARG A 1 95 ? -24.215 3.069 9.147 1.00 83.94 95 ARG A O 1
ATOM 730 N N . ALA A 1 96 ? -25.237 1.599 7.798 1.00 81.69 96 ALA A N 1
ATOM 731 C CA . ALA A 1 96 ? -24.875 0.443 8.609 1.00 81.69 96 ALA A CA 1
ATOM 732 C C . ALA A 1 96 ? -23.363 0.184 8.491 1.00 81.69 96 ALA A C 1
ATOM 734 O O . ALA A 1 96 ? -22.790 0.367 7.412 1.00 81.69 96 ALA A O 1
ATOM 735 N N . PHE A 1 97 ? -22.723 -0.233 9.584 1.00 80.50 97 PHE A N 1
ATOM 736 C CA . PHE A 1 97 ? -21.280 -0.478 9.652 1.00 80.50 97 PHE A CA 1
ATOM 737 C C . PHE A 1 97 ? -20.766 -1.339 8.487 1.00 80.50 97 PHE A C 1
ATOM 739 O O . PHE A 1 97 ? -19.795 -0.983 7.826 1.00 80.50 97 PHE A O 1
ATOM 746 N N . GLU A 1 98 ? -21.463 -2.424 8.160 1.00 77.06 98 GLU A N 1
ATOM 747 C CA . GLU A 1 98 ? -21.123 -3.345 7.071 1.00 77.06 98 GLU A CA 1
ATOM 748 C C . GLU A 1 98 ? -21.175 -2.725 5.661 1.00 77.06 98 GLU A C 1
ATOM 750 O O . GLU A 1 98 ? -20.568 -3.260 4.734 1.00 77.06 98 GLU A O 1
ATOM 755 N N . HIS A 1 99 ? -21.870 -1.597 5.479 1.00 77.00 99 HIS A N 1
ATOM 756 C CA . HIS A 1 99 ? -21.890 -0.849 4.215 1.00 77.00 99 HIS A CA 1
ATOM 757 C C . HIS A 1 99 ? -20.716 0.129 4.092 1.00 77.00 99 HIS A C 1
ATOM 759 O O . HIS A 1 99 ? -20.386 0.565 2.991 1.00 77.00 99 HIS A O 1
ATOM 765 N N . VAL A 1 100 ? -20.099 0.493 5.216 1.00 78.81 100 VAL A N 1
ATOM 766 C CA . VAL A 1 100 ? -18.869 1.297 5.271 1.00 78.81 100 VAL A CA 1
ATOM 767 C C . VAL A 1 100 ? -17.643 0.384 5.212 1.00 78.81 100 VAL A C 1
ATOM 769 O O . VAL A 1 100 ? -16.616 0.716 4.621 1.00 78.81 100 VAL A O 1
ATOM 772 N N . VAL A 1 101 ? -17.770 -0.793 5.819 1.00 76.06 101 VAL A N 1
ATOM 773 C CA . VAL A 1 101 ? -16.697 -1.738 6.080 1.00 76.06 101 VAL A CA 1
ATOM 774 C C . VAL A 1 101 ? -17.092 -3.104 5.522 1.00 76.06 101 VAL A C 1
ATOM 776 O O . VAL A 1 101 ? -17.728 -3.919 6.191 1.00 76.06 101 VAL A O 1
ATOM 779 N N . ALA A 1 102 ? -16.737 -3.356 4.266 1.00 62.41 102 ALA A N 1
ATOM 780 C CA . ALA A 1 102 ? -17.165 -4.561 3.572 1.00 62.41 102 ALA A CA 1
ATOM 781 C C . ALA A 1 102 ? -16.511 -5.856 4.118 1.00 62.41 102 ALA A C 1
ATOM 783 O O . ALA A 1 102 ? -15.329 -5.890 4.470 1.00 62.41 102 ALA A O 1
ATOM 784 N N . ARG A 1 103 ? -17.296 -6.945 4.166 1.00 60.22 103 ARG A N 1
ATOM 785 C CA . ARG A 1 103 ? -16.883 -8.315 4.549 1.00 60.22 103 ARG A CA 1
ATOM 786 C C . ARG A 1 103 ? -16.484 -9.142 3.313 1.00 60.22 103 ARG A C 1
ATOM 788 O O . ARG A 1 103 ? -17.177 -8.988 2.320 1.00 60.22 103 ARG A O 1
ATOM 795 N N . PRO A 1 104 ? -15.575 -10.144 3.375 1.00 54.28 104 PRO A N 1
ATOM 796 C CA . PRO A 1 104 ? -14.783 -10.606 4.523 1.00 54.28 104 PRO A CA 1
ATOM 797 C C . PRO A 1 104 ? -13.295 -10.887 4.211 1.00 54.28 104 PRO A C 1
ATOM 799 O O . PRO A 1 104 ? -12.921 -11.416 3.168 1.00 54.28 104 PRO A O 1
ATOM 802 N N . TRP A 1 105 ? -12.445 -10.658 5.208 1.00 53.75 105 TRP A N 1
ATOM 803 C CA . TRP A 1 105 ? -10.994 -10.851 5.106 1.00 53.75 105 TRP A CA 1
ATOM 804 C C . TRP A 1 105 ? -10.516 -12.253 5.498 1.00 53.75 105 TRP A C 1
ATOM 806 O O . TRP A 1 105 ? -9.326 -12.535 5.371 1.00 53.75 105 TRP A O 1
ATOM 816 N N . HIS A 1 106 ? -11.408 -13.137 5.974 1.00 49.31 106 HIS A N 1
ATOM 817 C CA . HIS A 1 106 ? -10.957 -14.368 6.640 1.00 49.31 106 HIS A CA 1
ATOM 818 C C . HIS A 1 106 ? -11.421 -15.701 6.050 1.00 49.31 106 HIS A C 1
ATOM 820 O O . HIS A 1 106 ? -10.637 -16.623 6.158 1.00 49.31 106 HIS A O 1
ATOM 826 N N . ASP A 1 107 ? -12.550 -15.822 5.338 1.00 37.00 107 ASP A N 1
ATOM 827 C CA . ASP A 1 107 ? -12.915 -17.124 4.714 1.00 37.00 107 ASP A CA 1
ATOM 828 C C . ASP A 1 107 ? -13.647 -17.026 3.364 1.00 37.00 107 ASP A C 1
ATOM 830 O O . ASP A 1 107 ? -13.841 -18.022 2.677 1.00 37.00 107 ASP A O 1
ATOM 834 N N . THR A 1 108 ? -14.081 -15.834 2.956 1.00 40.38 108 THR A N 1
ATOM 835 C CA . THR A 1 108 ? -14.918 -15.642 1.757 1.00 40.38 108 THR A CA 1
ATOM 836 C C . THR A 1 108 ? -14.567 -14.336 1.048 1.00 40.38 108 THR A C 1
ATOM 838 O O . THR A 1 108 ? -15.472 -13.588 0.695 1.00 40.38 108 THR A O 1
ATOM 841 N N . TYR A 1 109 ? -13.266 -14.027 0.900 1.00 40.03 109 TYR A N 1
ATOM 842 C CA . TYR A 1 109 ? -12.796 -12.848 0.156 1.00 40.03 109 TYR A CA 1
ATOM 843 C C . TYR A 1 109 ? -13.614 -12.700 -1.128 1.00 40.03 109 TYR A C 1
ATOM 845 O O . TYR A 1 109 ? -13.549 -13.550 -2.018 1.00 40.03 109 TYR A O 1
ATOM 853 N N . ARG A 1 110 ? -14.448 -11.658 -1.181 1.00 39.06 110 ARG A N 1
ATOM 854 C CA . ARG A 1 110 ? -15.215 -11.321 -2.373 1.00 39.06 110 ARG A CA 1
ATOM 855 C C . ARG A 1 110 ? -14.369 -10.340 -3.173 1.00 39.06 110 ARG A C 1
ATOM 857 O O . ARG A 1 110 ? -14.011 -9.293 -2.628 1.00 39.06 110 ARG A O 1
ATOM 864 N N . PRO A 1 111 ? -14.043 -10.653 -4.438 1.00 37.56 111 PRO A N 1
ATOM 865 C CA . PRO A 1 111 ? -13.359 -9.714 -5.308 1.00 37.56 111 PRO A CA 1
ATOM 866 C C . PRO A 1 111 ? -14.084 -8.366 -5.299 1.00 37.56 111 PRO A C 1
ATOM 868 O O . PRO A 1 111 ? -15.282 -8.286 -5.566 1.00 37.56 111 PRO A O 1
ATOM 871 N N . GLY A 1 112 ? -13.347 -7.316 -4.949 1.00 43.19 112 GLY A N 1
ATOM 872 C CA . GLY A 1 112 ? -13.805 -5.938 -5.037 1.00 43.19 112 GLY A CA 1
ATOM 873 C C . GLY A 1 112 ? -14.239 -5.247 -3.745 1.00 43.19 112 GLY A C 1
ATOM 874 O O . GLY A 1 112 ? -14.736 -4.124 -3.816 1.00 43.19 112 GLY A O 1
ATOM 875 N N . GLN A 1 113 ? -14.022 -5.882 -2.593 1.00 53.41 113 GLN A N 1
ATOM 876 C CA . GLN A 1 113 ? -14.237 -5.314 -1.260 1.00 53.41 113 GLN A CA 1
ATOM 877 C C . GLN A 1 113 ? -12.900 -5.224 -0.508 1.00 53.41 113 GLN A C 1
ATOM 879 O O . GLN A 1 113 ? -12.594 -6.052 0.347 1.00 53.41 113 GLN A O 1
ATOM 884 N N . ASP A 1 114 ? -12.069 -4.249 -0.885 1.00 62.12 114 ASP A N 1
ATOM 885 C CA . ASP A 1 114 ? -10.750 -4.013 -0.295 1.00 62.12 114 ASP A CA 1
ATOM 886 C C . ASP A 1 114 ? -10.795 -3.038 0.900 1.00 62.12 114 ASP A C 1
ATOM 888 O O . ASP A 1 114 ? -11.788 -2.362 1.192 1.00 62.12 114 ASP A O 1
ATOM 892 N N . ALA A 1 115 ? -9.701 -3.020 1.663 1.00 69.81 115 ALA A N 1
ATOM 893 C CA . ALA A 1 115 ? -9.543 -2.186 2.849 1.00 69.81 115 ALA A CA 1
ATOM 894 C C . ALA A 1 115 ? -9.136 -0.761 2.455 1.00 69.81 115 ALA A C 1
ATOM 896 O O . ALA A 1 115 ? -8.820 0.033 3.323 1.00 69.81 115 ALA A O 1
ATOM 897 N N . THR A 1 116 ? -9.153 -0.442 1.158 1.00 81.44 116 THR A N 1
ATOM 898 C CA . THR A 1 116 ? -8.574 0.767 0.581 1.00 81.44 116 THR A CA 1
ATOM 899 C C . THR A 1 116 ? -9.237 2.023 1.085 1.00 81.44 116 THR A C 1
ATOM 901 O O . THR A 1 116 ? -10.361 2.309 0.681 1.00 81.44 116 THR A O 1
ATOM 904 N N . GLY A 1 117 ? -8.528 2.795 1.902 1.00 86.38 117 GLY A N 1
ATOM 905 C CA . GLY A 1 117 ? -8.989 3.972 2.625 1.00 86.38 117 GLY A CA 1
ATOM 906 C C . GLY A 1 117 ? -9.359 3.655 4.075 1.00 86.38 117 GLY A C 1
ATOM 907 O O . GLY A 1 117 ? -10.222 4.331 4.630 1.00 86.38 117 GLY A O 1
ATOM 908 N N . LEU A 1 118 ? -8.817 2.593 4.664 1.00 89.62 118 LEU A N 1
ATOM 909 C CA . LEU A 1 118 ? -8.871 2.319 6.097 1.00 89.62 118 LEU A CA 1
ATOM 910 C C . LEU A 1 118 ? -7.547 2.797 6.693 1.00 89.62 118 LEU A C 1
ATOM 912 O O . LEU A 1 118 ? -6.499 2.578 6.105 1.00 89.62 118 LEU A O 1
ATOM 916 N N . ALA A 1 119 ? -7.600 3.485 7.826 1.00 92.50 119 ALA A N 1
ATOM 917 C CA . ALA A 1 119 ? -6.393 3.942 8.493 1.00 92.50 119 ALA A CA 1
ATOM 918 C C . ALA A 1 119 ? -6.580 4.002 10.002 1.00 92.50 119 ALA A C 1
ATOM 920 O O . ALA A 1 119 ? -7.586 4.521 10.500 1.00 92.50 119 ALA A O 1
ATOM 921 N N . VAL A 1 120 ? -5.567 3.539 10.727 1.00 93.19 120 VAL A N 1
ATOM 922 C CA . VAL A 1 120 ? -5.451 3.687 12.178 1.00 93.19 120 VAL A CA 1
ATOM 923 C C . VAL A 1 120 ? -4.320 4.653 12.531 1.00 93.19 120 VAL A C 1
ATOM 925 O O . VAL A 1 120 ? -3.230 4.584 11.972 1.00 93.19 120 VAL A O 1
ATOM 928 N N . HIS A 1 121 ? -4.564 5.566 13.469 1.00 93.75 121 HIS A N 1
ATOM 929 C CA . HIS A 1 121 ? -3.539 6.473 13.991 1.00 93.75 121 HIS A CA 1
ATOM 930 C C . 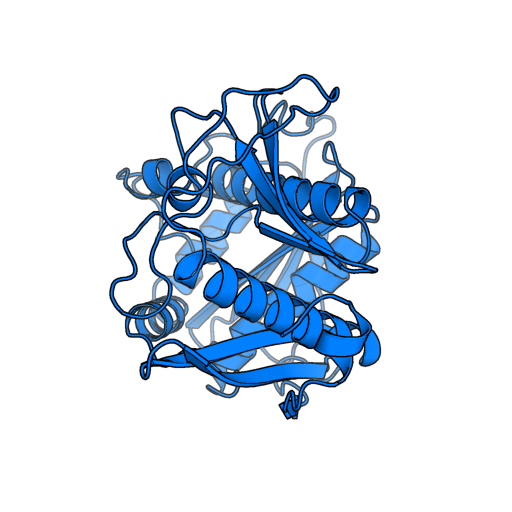HIS A 1 121 ? -3.875 6.944 15.403 1.00 93.75 121 HIS A C 1
ATOM 932 O O . HIS A 1 121 ? -4.959 6.691 15.911 1.00 93.75 121 HIS A O 1
ATOM 938 N N . THR A 1 122 ? -2.963 7.693 16.023 1.00 91.75 122 THR A N 1
ATOM 939 C CA . THR A 1 122 ? -3.169 8.263 17.361 1.00 91.75 122 THR A CA 1
ATOM 940 C C . THR A 1 122 ? -4.173 9.410 17.419 1.00 91.75 122 THR A C 1
ATOM 942 O O . THR A 1 122 ? -4.642 9.763 18.497 1.00 91.75 122 THR A O 1
ATOM 945 N N . THR A 1 123 ? -4.499 10.014 16.273 1.00 92.44 123 THR A N 1
ATOM 946 C CA . THR A 1 123 ? -5.464 11.113 16.177 1.00 92.44 123 THR A CA 1
ATOM 947 C C . THR A 1 123 ? -6.375 10.931 14.971 1.00 92.44 123 THR A C 1
ATOM 949 O O . THR A 1 123 ? -5.951 10.427 13.926 1.00 92.44 123 THR A O 1
ATOM 952 N N . ALA A 1 124 ? -7.612 11.419 15.079 1.00 91.12 124 ALA A N 1
ATOM 953 C CA . ALA A 1 124 ? -8.590 11.348 13.996 1.00 91.12 124 ALA A CA 1
ATOM 954 C C . ALA A 1 124 ? -8.108 12.075 12.731 1.00 91.12 124 ALA A C 1
ATOM 956 O O . ALA A 1 124 ? -8.294 11.574 11.627 1.00 91.12 124 ALA A O 1
ATOM 957 N N . SER A 1 125 ? -7.438 13.222 12.886 1.00 92.12 125 SER A N 1
ATOM 958 C CA . SER A 1 125 ? -6.894 13.991 11.759 1.00 92.12 125 SER A CA 1
ATOM 959 C C . SER A 1 125 ? -5.788 13.228 11.020 1.00 92.12 125 SER A C 1
ATOM 961 O O . SER A 1 125 ? -5.761 13.215 9.790 1.00 92.12 125 SER A O 1
ATOM 963 N N . ALA A 1 126 ? -4.896 12.545 11.746 1.00 93.25 126 ALA A N 1
ATOM 964 C CA . ALA A 1 126 ? -3.871 11.709 11.125 1.00 93.25 126 ALA A CA 1
ATOM 965 C C . ALA A 1 126 ? -4.483 10.489 10.418 1.00 93.25 126 ALA A C 1
ATOM 967 O O . ALA A 1 126 ? -4.120 10.216 9.276 1.00 93.25 126 ALA A O 1
ATOM 968 N N . ALA A 1 127 ? -5.456 9.819 11.047 1.00 93.44 127 ALA A N 1
ATOM 969 C CA . ALA A 1 127 ? -6.180 8.698 10.446 1.00 93.44 127 ALA A CA 1
ATOM 970 C C . ALA A 1 127 ? -6.911 9.116 9.159 1.00 93.44 127 ALA A C 1
ATOM 972 O O . ALA A 1 127 ? -6.791 8.455 8.134 1.00 93.44 127 ALA A O 1
ATOM 973 N N . GLN A 1 128 ? -7.600 10.260 9.168 1.00 93.31 128 GLN A N 1
ATOM 974 C CA . GLN A 1 128 ? -8.265 10.806 7.979 1.00 93.31 128 GLN A CA 1
ATOM 975 C C . GLN A 1 128 ? -7.285 11.078 6.840 1.00 93.31 128 GLN A C 1
ATOM 977 O O . GLN A 1 128 ? -7.525 10.632 5.721 1.00 93.31 128 GLN A O 1
ATOM 982 N N . ARG A 1 129 ? -6.168 11.763 7.121 1.00 92.88 129 ARG A N 1
ATOM 983 C CA . ARG A 1 129 ? -5.144 12.046 6.104 1.00 92.88 129 ARG A CA 1
ATOM 984 C C . ARG A 1 129 ? -4.546 10.767 5.523 1.00 92.88 129 ARG A C 1
ATOM 986 O O . ARG A 1 129 ? -4.353 10.694 4.314 1.00 92.88 129 ARG A O 1
ATOM 993 N N . ALA A 1 130 ? -4.258 9.769 6.356 1.00 93.31 130 ALA A N 1
ATOM 994 C CA . ALA A 1 130 ? -3.734 8.486 5.896 1.00 93.31 130 ALA A CA 1
ATOM 995 C C . ALA A 1 130 ? -4.743 7.748 5.000 1.00 93.31 130 ALA A C 1
ATOM 997 O O . ALA A 1 130 ? -4.384 7.335 3.899 1.00 93.31 130 ALA A O 1
ATOM 998 N N . ALA A 1 131 ? -6.016 7.688 5.404 1.00 92.12 131 ALA A N 1
ATOM 999 C CA . ALA A 1 131 ? -7.080 7.094 4.600 1.00 92.12 131 ALA A CA 1
ATOM 1000 C C . ALA A 1 131 ? -7.293 7.837 3.264 1.00 92.12 131 ALA A C 1
ATOM 1002 O O . ALA A 1 131 ? -7.477 7.206 2.224 1.00 92.12 131 ALA A O 1
ATOM 1003 N N . GLU A 1 132 ? -7.236 9.175 3.263 1.00 91.81 132 GLU A N 1
ATOM 1004 C CA . GLU A 1 132 ? -7.350 9.997 2.048 1.00 91.81 132 GLU A CA 1
ATOM 1005 C C . GLU A 1 132 ? -6.187 9.752 1.076 1.00 91.81 132 GLU A C 1
ATOM 1007 O O . GLU A 1 132 ? -6.391 9.684 -0.139 1.00 91.81 132 GLU A O 1
ATOM 1012 N N . ARG A 1 133 ? -4.968 9.599 1.606 1.00 92.88 133 ARG A N 1
ATOM 1013 C CA . ARG A 1 133 ? -3.769 9.290 0.819 1.00 92.88 133 ARG A CA 1
ATOM 1014 C C . ARG A 1 133 ? -3.820 7.899 0.223 1.00 92.88 133 ARG A C 1
ATOM 1016 O O . ARG A 1 133 ? -3.508 7.771 -0.953 1.00 92.88 133 ARG A O 1
ATOM 1023 N N . GLU A 1 134 ? -4.235 6.893 0.991 1.00 91.06 134 GLU A N 1
ATOM 1024 C CA . GLU A 1 134 ? -4.362 5.528 0.476 1.00 91.06 134 GLU A CA 1
ATOM 1025 C C . GLU A 1 134 ? -5.407 5.458 -0.640 1.00 91.06 134 GLU A C 1
ATOM 1027 O O . GLU A 1 134 ? -5.170 4.821 -1.665 1.00 91.06 134 GLU A O 1
ATOM 1032 N N . LEU A 1 135 ? -6.536 6.167 -0.488 1.00 87.81 135 LEU A N 1
ATOM 1033 C CA . LEU A 1 135 ? -7.457 6.353 -1.602 1.00 87.81 135 LEU A CA 1
ATOM 1034 C C . LEU A 1 135 ? -6.688 6.956 -2.777 1.00 87.81 135 LEU A C 1
ATOM 1036 O O . LEU A 1 135 ? -6.558 6.279 -3.794 1.00 87.81 135 LEU A O 1
ATOM 1040 N N . LEU A 1 136 ? -6.126 8.163 -2.626 1.00 89.19 136 LEU A N 1
ATOM 1041 C CA . LEU A 1 136 ? -5.451 8.874 -3.715 1.00 89.19 136 LEU A CA 1
ATOM 1042 C C . LEU A 1 136 ? -4.447 8.011 -4.477 1.00 89.19 136 LEU A C 1
ATOM 1044 O O . LEU A 1 136 ? -4.475 7.964 -5.705 1.00 89.19 136 LEU A O 1
ATOM 1048 N N . GLU A 1 137 ? -3.615 7.296 -3.736 1.00 91.75 137 GLU A N 1
ATOM 1049 C CA . GLU A 1 137 ? -2.644 6.351 -4.256 1.00 91.75 137 GLU A CA 1
ATOM 1050 C C . GLU A 1 137 ? -3.296 5.313 -5.175 1.00 91.75 137 GLU A C 1
ATOM 1052 O O . GLU A 1 137 ? -2.870 5.136 -6.313 1.00 91.75 137 GLU A O 1
ATOM 1057 N N . ARG A 1 138 ? -4.391 4.685 -4.738 1.00 87.81 138 ARG A N 1
ATOM 1058 C CA . ARG A 1 138 ? -5.087 3.643 -5.503 1.00 87.81 138 ARG A CA 1
ATOM 1059 C C . ARG A 1 138 ? -5.731 4.166 -6.781 1.00 87.81 138 ARG A C 1
ATOM 1061 O O . ARG A 1 138 ? -5.706 3.451 -7.783 1.00 87.81 138 ARG A O 1
ATOM 1068 N N . ALA A 1 139 ? -6.271 5.386 -6.803 1.00 85.50 139 ALA A N 1
ATOM 1069 C CA . ALA A 1 139 ? -6.742 5.946 -8.074 1.00 85.50 139 ALA A CA 1
ATOM 1070 C C . ALA A 1 139 ? -5.600 6.377 -8.989 1.00 85.50 139 ALA A C 1
ATOM 1072 O O . ALA A 1 139 ? -5.750 6.237 -10.198 1.00 85.50 139 ALA A O 1
ATOM 1073 N N . LEU A 1 140 ? -4.482 6.878 -8.458 1.00 89.25 140 LEU A N 1
ATOM 1074 C CA . LEU A 1 140 ? -3.316 7.192 -9.287 1.00 89.25 140 LEU A CA 1
ATOM 1075 C C . LEU A 1 140 ? -2.754 5.919 -9.926 1.00 89.25 140 LEU A C 1
ATOM 1077 O O . LEU A 1 140 ? -2.516 5.903 -11.129 1.00 89.25 140 LEU A O 1
ATOM 1081 N N . LEU A 1 141 ? -2.667 4.817 -9.174 1.00 91.38 141 LEU A N 1
ATOM 1082 C CA . LEU A 1 141 ? -2.337 3.500 -9.725 1.00 91.38 141 LEU A CA 1
ATOM 1083 C C . LEU A 1 141 ? -3.324 3.061 -10.812 1.00 91.38 141 LEU A C 1
ATOM 1085 O O . LEU A 1 141 ? -2.909 2.586 -11.868 1.00 91.38 141 LEU A O 1
ATOM 1089 N N . ALA A 1 142 ? -4.627 3.245 -10.582 1.00 87.56 142 ALA A N 1
ATOM 1090 C CA . ALA A 1 142 ? -5.642 2.925 -11.580 1.00 87.56 142 ALA A CA 1
ATOM 1091 C C . ALA A 1 142 ? -5.513 3.803 -12.837 1.00 87.56 142 ALA A C 1
ATOM 1093 O O . ALA A 1 142 ? -5.660 3.293 -13.942 1.00 87.56 142 ALA A O 1
ATOM 1094 N 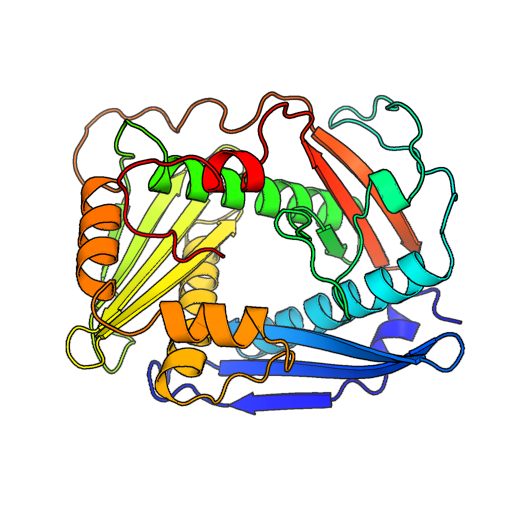N . ALA A 1 143 ? -5.196 5.092 -12.698 1.00 87.25 143 ALA A N 1
ATOM 1095 C CA . ALA A 1 143 ? -4.975 6.004 -13.820 1.00 87.25 143 ALA A CA 1
ATOM 1096 C C . ALA A 1 143 ? -3.708 5.647 -14.615 1.00 87.25 143 ALA A C 1
ATOM 1098 O O . ALA A 1 143 ? -3.712 5.674 -15.848 1.00 87.25 143 ALA A O 1
ATOM 1099 N N . ILE A 1 144 ? -2.639 5.251 -13.920 1.00 90.81 144 ILE A N 1
ATOM 1100 C CA . ILE A 1 144 ? -1.417 4.741 -14.548 1.00 90.81 144 ILE A CA 1
ATOM 1101 C C . ILE A 1 144 ? -1.743 3.483 -15.346 1.00 90.81 144 ILE A C 1
ATOM 1103 O O . ILE A 1 144 ? -1.371 3.398 -16.511 1.00 90.81 144 ILE A O 1
ATOM 1107 N N . TRP A 1 145 ? -2.472 2.530 -14.764 1.00 92.38 145 TRP A N 1
ATOM 1108 C CA . TRP A 1 145 ? -2.697 1.249 -15.427 1.00 92.38 145 TRP A CA 1
ATOM 1109 C C . TRP A 1 145 ? -3.751 1.302 -16.529 1.00 92.38 145 TRP A C 1
ATOM 1111 O O . TRP A 1 145 ? -3.504 0.805 -17.619 1.00 92.38 145 TRP A O 1
ATOM 1121 N N . TYR A 1 146 ? -4.910 1.891 -16.241 1.00 89.06 146 TYR A N 1
ATOM 1122 C CA . TYR A 1 146 ? -6.120 1.821 -17.066 1.00 89.06 146 TYR A CA 1
ATOM 1123 C C . TYR A 1 146 ? -6.438 3.122 -17.808 1.00 89.06 146 TYR A C 1
ATOM 1125 O O . TYR A 1 146 ? -7.371 3.165 -18.608 1.00 89.06 146 TYR A O 1
ATOM 1133 N N . GLY A 1 147 ? -5.710 4.203 -17.526 1.00 85.38 147 GLY A N 1
ATOM 1134 C CA . GLY A 1 147 ? -5.884 5.465 -18.237 1.00 85.38 147 GLY A CA 1
ATOM 1135 C C . GLY A 1 147 ? -5.420 5.385 -19.693 1.00 85.38 147 GLY A C 1
ATOM 1136 O O . GLY A 1 147 ? -4.701 4.475 -20.098 1.00 85.38 147 GLY A O 1
ATOM 1137 N N . SER A 1 148 ? -5.803 6.387 -20.483 1.00 80.44 148 SER A N 1
ATOM 1138 C CA . SER A 1 148 ? -5.399 6.519 -21.888 1.00 80.44 148 SER A CA 1
ATOM 1139 C C . SER A 1 148 ? -4.178 7.422 -22.078 1.00 80.44 148 SER A C 1
ATOM 1141 O O . SER A 1 148 ? -3.335 7.136 -22.920 1.00 80.44 148 SER A O 1
ATOM 1143 N N . ALA A 1 149 ? -3.996 8.451 -21.246 1.00 83.12 149 ALA A N 1
ATOM 1144 C CA . ALA A 1 149 ? -2.890 9.409 -21.365 1.00 83.12 149 ALA A CA 1
ATOM 1145 C C . ALA A 1 149 ? -1.690 9.039 -20.469 1.00 83.12 149 ALA A C 1
ATOM 1147 O O . ALA A 1 149 ? -1.921 8.719 -19.298 1.00 83.12 149 ALA A O 1
ATOM 1148 N N . PRO A 1 150 ? -0.441 9.061 -20.972 1.00 85.81 150 PRO A N 1
ATOM 1149 C CA . PRO A 1 150 ? 0.749 8.948 -20.132 1.00 85.81 150 PRO A CA 1
ATOM 1150 C C . PRO A 1 150 ? 0.821 10.080 -19.102 1.00 85.81 150 PRO A C 1
ATOM 1152 O O . PRO A 1 150 ? 0.346 11.186 -19.354 1.00 85.81 150 PRO A O 1
ATOM 1155 N N . LEU A 1 151 ? 1.438 9.810 -17.954 1.00 87.94 151 LEU A N 1
ATOM 1156 C CA . LEU A 1 151 ? 1.751 10.814 -16.942 1.00 87.94 151 LEU A CA 1
ATOM 1157 C C . LEU A 1 151 ? 3.238 11.158 -17.018 1.00 87.94 151 LEU A C 1
ATOM 1159 O O . LEU A 1 151 ? 4.078 10.276 -17.221 1.00 87.94 151 LEU A O 1
ATOM 1163 N N . HIS A 1 152 ? 3.566 12.437 -16.850 1.00 88.38 152 HIS A N 1
ATOM 1164 C CA . HIS A 1 152 ? 4.956 12.861 -16.734 1.00 88.38 152 HIS A CA 1
ATOM 1165 C C . HIS A 1 152 ? 5.448 12.642 -15.309 1.00 88.38 152 HIS A C 1
ATOM 1167 O O . HIS A 1 152 ? 4.754 12.944 -14.336 1.00 88.38 152 HIS A O 1
ATOM 1173 N N . SER A 1 153 ? 6.649 12.089 -15.197 1.00 91.31 153 SER A N 1
ATOM 1174 C CA . SER A 1 153 ? 7.244 11.724 -13.919 1.00 91.31 153 SER A CA 1
ATOM 1175 C C . SER A 1 153 ? 8.747 11.935 -13.937 1.00 91.31 153 SER A C 1
ATOM 1177 O O . SER A 1 153 ? 9.412 11.623 -14.924 1.00 91.31 153 SER A O 1
ATOM 1179 N N . GLU A 1 154 ? 9.284 12.371 -12.805 1.00 94.25 154 GLU A N 1
ATOM 1180 C CA . GLU A 1 154 ? 10.706 12.251 -12.518 1.00 94.25 154 GLU A CA 1
ATOM 1181 C C . GLU A 1 154 ? 11.059 10.767 -12.374 1.00 94.25 154 GLU A C 1
ATOM 1183 O O . GLU A 1 154 ? 10.394 10.037 -11.634 1.00 94.25 154 GLU A O 1
ATOM 1188 N N . VAL A 1 155 ? 12.089 10.323 -13.098 1.00 95.62 155 VAL A N 1
ATOM 1189 C CA . VAL A 1 155 ? 12.542 8.929 -13.100 1.00 95.62 155 VAL A CA 1
ATOM 1190 C C . VAL A 1 155 ? 13.898 8.833 -12.418 1.00 95.62 155 VAL A C 1
ATOM 1192 O O . VAL A 1 155 ? 14.856 9.481 -12.834 1.00 95.62 155 VAL A O 1
ATOM 1195 N N . THR A 1 156 ? 14.001 7.986 -11.397 1.00 96.81 156 THR A N 1
ATOM 1196 C CA . THR A 1 156 ? 15.262 7.721 -10.688 1.00 96.81 156 THR A CA 1
ATOM 1197 C C . THR A 1 156 ? 15.564 6.231 -10.700 1.00 96.81 156 THR A C 1
ATOM 1199 O O . THR A 1 156 ? 14.713 5.421 -10.333 1.00 96.81 156 THR A O 1
ATOM 1202 N N . GLU A 1 157 ? 16.778 5.853 -11.098 1.00 96.75 157 GLU A N 1
ATOM 1203 C CA . GLU A 1 157 ? 17.267 4.479 -10.949 1.00 96.75 157 GLU A CA 1
ATOM 1204 C C . GLU A 1 157 ? 17.911 4.284 -9.572 1.00 96.75 157 GLU A C 1
ATOM 1206 O O . GLU A 1 157 ? 18.637 5.153 -9.091 1.00 96.75 157 GLU A O 1
ATOM 1211 N N . HIS A 1 158 ? 17.665 3.132 -8.943 1.00 96.50 158 HIS A N 1
ATOM 1212 C CA . HIS A 1 158 ? 18.162 2.827 -7.600 1.00 96.50 158 HIS A CA 1
ATOM 1213 C C . HIS A 1 158 ? 19.151 1.654 -7.633 1.00 96.50 158 HIS A C 1
ATOM 1215 O O . HIS A 1 158 ? 18.743 0.533 -7.944 1.00 96.50 158 HIS A O 1
ATOM 1221 N N . PRO A 1 159 ? 20.431 1.862 -7.267 1.00 94.50 159 PRO A N 1
ATOM 1222 C CA . PRO A 1 159 ? 21.456 0.814 -7.297 1.00 94.50 159 PRO A CA 1
ATOM 1223 C C . PRO A 1 159 ? 21.450 -0.101 -6.060 1.00 94.50 159 PRO A C 1
ATOM 1225 O O . PRO A 1 159 ? 22.289 -0.988 -5.954 1.00 94.50 159 PRO A O 1
ATOM 1228 N N . CYS A 1 160 ? 20.529 0.097 -5.111 1.00 91.56 160 CYS A N 1
ATOM 1229 C CA . CYS A 1 160 ? 20.495 -0.629 -3.833 1.00 91.56 160 CYS A CA 1
ATOM 1230 C C . CYS A 1 160 ? 20.011 -2.090 -3.937 1.00 91.56 160 CYS A C 1
ATOM 1232 O O . CYS A 1 160 ? 19.873 -2.765 -2.915 1.00 91.56 160 CYS A O 1
ATOM 1234 N N . VAL A 1 161 ? 19.693 -2.570 -5.144 1.00 95.25 161 VAL A N 1
ATOM 1235 C CA . VAL A 1 161 ? 19.186 -3.926 -5.390 1.00 95.25 161 VAL A CA 1
ATOM 1236 C C . VAL A 1 161 ? 20.274 -4.846 -5.930 1.00 95.25 161 VAL A C 1
ATOM 1238 O O . VAL A 1 161 ? 21.132 -4.429 -6.700 1.00 95.25 161 VAL A O 1
ATOM 1241 N N . THR A 1 162 ? 20.233 -6.122 -5.551 1.00 95.81 162 THR A N 1
ATOM 1242 C CA . THR A 1 162 ? 21.248 -7.115 -5.951 1.00 95.81 162 THR A CA 1
ATOM 1243 C C . THR A 1 162 ? 20.932 -7.829 -7.266 1.00 95.81 162 THR A C 1
ATOM 1245 O O . THR A 1 162 ? 21.782 -8.543 -7.793 1.00 95.81 162 THR A O 1
ATOM 1248 N N . THR A 1 163 ? 19.722 -7.654 -7.804 1.00 95.62 163 THR A N 1
ATOM 1249 C CA . THR A 1 163 ? 19.277 -8.243 -9.074 1.00 95.62 163 THR A CA 1
ATOM 1250 C C . THR A 1 163 ? 18.234 -7.361 -9.756 1.00 95.62 163 THR A C 1
ATOM 1252 O O . THR A 1 163 ? 17.496 -6.623 -9.098 1.00 95.62 163 THR A O 1
ATOM 1255 N N . GLY A 1 164 ? 18.134 -7.474 -11.080 1.00 96.12 164 GLY A N 1
ATOM 1256 C CA . GLY A 1 164 ? 17.202 -6.701 -11.893 1.00 96.12 164 GLY A CA 1
ATOM 1257 C C . GLY A 1 164 ? 17.448 -5.192 -11.840 1.00 96.12 164 GLY A C 1
ATOM 1258 O O . GLY A 1 164 ? 18.545 -4.720 -11.551 1.00 96.12 164 GLY A O 1
ATOM 1259 N N . ARG A 1 165 ? 16.399 -4.431 -12.151 1.00 97.25 165 ARG A N 1
ATOM 1260 C CA . ARG A 1 165 ? 16.403 -2.971 -12.207 1.00 97.25 165 ARG A CA 1
ATOM 1261 C C . ARG A 1 165 ? 15.246 -2.419 -11.386 1.00 97.25 165 ARG A C 1
ATOM 1263 O O . ARG A 1 165 ? 14.091 -2.748 -11.659 1.00 97.25 165 ARG A O 1
ATOM 1270 N N . LEU A 1 166 ? 15.564 -1.560 -10.420 1.00 98.12 166 LEU A N 1
ATOM 1271 C CA . LEU A 1 166 ? 14.596 -0.827 -9.608 1.00 98.12 166 LEU A CA 1
ATOM 1272 C C . LEU A 1 166 ? 14.599 0.648 -10.012 1.00 98.12 166 LEU A C 1
ATOM 1274 O O . LEU A 1 166 ? 15.635 1.312 -9.965 1.00 98.12 166 LEU A O 1
ATOM 1278 N N . ARG A 1 167 ? 13.432 1.161 -10.403 1.00 97.75 167 ARG A N 1
ATOM 1279 C CA . ARG A 1 167 ? 13.225 2.576 -10.728 1.00 97.75 167 ARG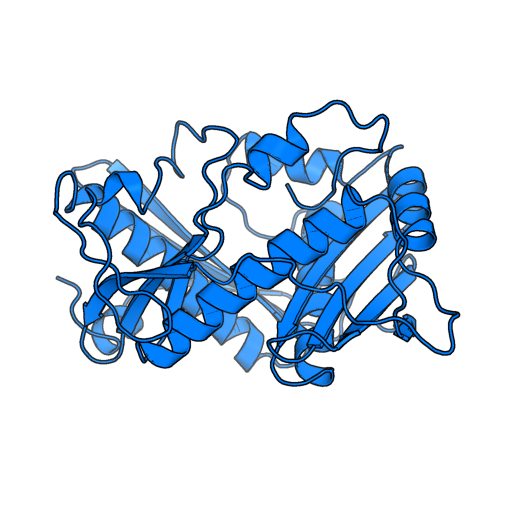 A CA 1
ATOM 1280 C C . ARG A 1 167 ? 12.076 3.147 -9.927 1.00 97.75 167 ARG A C 1
ATOM 1282 O O . ARG A 1 167 ? 11.115 2.436 -9.649 1.00 97.75 167 ARG A O 1
ATOM 1289 N N . THR A 1 168 ? 12.147 4.430 -9.610 1.00 98.06 168 THR A N 1
ATOM 1290 C CA . THR A 1 168 ? 11.003 5.193 -9.113 1.00 98.06 168 THR A CA 1
ATOM 1291 C C . THR A 1 168 ? 10.525 6.186 -10.152 1.00 98.06 168 THR A C 1
ATOM 1293 O O . THR A 1 168 ? 11.339 6.779 -10.852 1.00 98.06 168 THR A O 1
ATOM 1296 N N . TYR A 1 169 ? 9.212 6.373 -10.195 1.00 97.44 169 TYR A N 1
ATOM 1297 C CA . TYR A 1 169 ? 8.508 7.369 -10.987 1.00 97.44 169 TYR A CA 1
ATOM 1298 C C . TYR A 1 169 ? 7.727 8.255 -10.024 1.00 97.44 169 TYR A C 1
ATOM 1300 O O . TYR A 1 169 ? 6.852 7.758 -9.308 1.00 97.44 169 TYR A O 1
ATOM 1308 N N . SER A 1 170 ? 8.040 9.545 -9.978 1.00 96.12 170 SER A N 1
ATOM 1309 C CA . SER A 1 170 ? 7.443 10.464 -9.008 1.00 96.12 170 SER A CA 1
ATOM 1310 C C . SER A 1 170 ? 6.947 11.759 -9.628 1.00 96.12 170 SER A C 1
ATOM 1312 O O . SER A 1 170 ? 7.514 12.262 -10.593 1.00 96.12 170 SER A O 1
ATOM 1314 N N . PHE A 1 171 ? 5.876 12.304 -9.056 1.00 93.50 171 PHE A N 1
ATOM 1315 C CA . PHE A 1 171 ? 5.294 13.580 -9.467 1.00 93.50 171 PHE A CA 1
ATOM 1316 C C . PHE A 1 171 ? 4.471 14.208 -8.326 1.00 93.50 171 PHE A C 1
ATOM 1318 O O . PHE A 1 171 ? 3.998 13.494 -7.429 1.00 93.50 171 PHE A O 1
ATOM 1325 N N . PRO A 1 172 ? 4.297 15.543 -8.319 1.00 93.25 172 PRO A N 1
ATOM 1326 C CA . PRO A 1 172 ? 3.440 16.217 -7.351 1.00 93.25 172 PRO A CA 1
ATOM 1327 C C . PRO A 1 172 ? 1.964 15.849 -7.556 1.00 93.25 172 PRO A C 1
ATOM 1329 O O . PRO A 1 172 ? 1.490 15.638 -8.670 1.00 93.25 172 PRO A O 1
ATOM 1332 N N . CYS A 1 173 ? 1.210 15.798 -6.464 1.00 89.81 173 CYS A N 1
ATOM 1333 C CA . CYS A 1 173 ? -0.225 15.541 -6.450 1.00 89.81 173 CYS A CA 1
ATOM 1334 C C . CYS A 1 173 ? -0.905 16.372 -5.350 1.00 89.81 173 CYS A C 1
ATOM 1336 O O . CYS A 1 173 ? -0.247 16.993 -4.517 1.00 89.81 173 CYS A O 1
ATOM 1338 N N . ARG A 1 174 ? -2.242 16.361 -5.296 1.00 87.31 174 ARG A N 1
ATOM 1339 C CA . ARG A 1 174 ? -3.011 17.228 -4.380 1.00 87.31 174 ARG A CA 1
ATOM 1340 C C . ARG A 1 174 ? -2.680 17.057 -2.883 1.00 87.31 174 ARG A C 1
ATOM 1342 O O . ARG A 1 174 ? -2.964 17.955 -2.103 1.00 87.31 174 ARG A O 1
ATOM 1349 N N . LEU A 1 175 ? -2.135 15.905 -2.470 1.00 90.25 175 LEU A N 1
ATOM 1350 C CA . LEU A 1 175 ? -1.788 15.593 -1.069 1.00 90.25 175 LEU A CA 1
ATOM 1351 C C . LEU A 1 175 ? -0.271 15.452 -0.840 1.00 90.25 175 LEU A C 1
ATOM 1353 O O . LEU A 1 175 ? 0.134 14.764 0.100 1.00 90.25 175 LEU A O 1
ATOM 1357 N N . GLY A 1 176 ? 0.548 16.071 -1.697 1.00 94.38 176 GLY A N 1
ATOM 1358 C CA . GLY A 1 176 ? 2.010 16.046 -1.622 1.00 94.38 176 GLY A CA 1
ATOM 1359 C C . GLY A 1 176 ? 2.621 15.428 -2.875 1.00 94.38 176 GLY A C 1
ATOM 1360 O O . GLY A 1 176 ? 2.464 15.954 -3.971 1.00 94.38 176 GLY A O 1
ATOM 1361 N N . PHE A 1 177 ? 3.297 14.295 -2.733 1.00 95.50 177 PHE A N 1
ATOM 1362 C CA . PHE A 1 177 ? 3.989 13.602 -3.815 1.00 95.50 177 PHE A CA 1
ATOM 1363 C C . PHE A 1 177 ? 3.505 12.167 -3.925 1.00 95.50 177 PHE A C 1
ATOM 1365 O O . PHE A 1 177 ? 3.385 11.465 -2.918 1.00 95.50 177 PHE A O 1
ATOM 1372 N N . PHE A 1 178 ? 3.259 11.736 -5.157 1.00 96.44 178 PHE A N 1
ATOM 1373 C CA . PHE A 1 178 ? 3.085 10.332 -5.487 1.00 96.44 178 PHE A CA 1
ATOM 1374 C C . PHE A 1 178 ? 4.420 9.757 -5.957 1.00 96.44 178 PHE A C 1
ATOM 1376 O O . PHE A 1 178 ? 5.164 10.414 -6.687 1.00 96.44 178 PHE A O 1
ATOM 1383 N N . CYS A 1 179 ? 4.708 8.523 -5.554 1.00 97.94 179 CYS A N 1
ATOM 1384 C CA . CYS A 1 179 ? 5.823 7.746 -6.067 1.00 97.94 179 CYS A CA 1
ATOM 1385 C C . CYS A 1 179 ? 5.374 6.311 -6.352 1.00 97.94 179 CYS A C 1
ATOM 1387 O O . CYS A 1 179 ? 4.708 5.692 -5.520 1.00 97.94 179 CYS A O 1
ATOM 1389 N N . LEU A 1 180 ? 5.771 5.786 -7.510 1.00 98.19 180 LEU A N 1
ATOM 1390 C CA . LEU A 1 180 ? 5.702 4.373 -7.865 1.00 98.19 180 LEU A CA 1
ATOM 1391 C C . LEU A 1 180 ? 7.127 3.835 -7.993 1.00 98.19 180 LEU A C 1
ATOM 1393 O O . LEU A 1 180 ? 7.879 4.289 -8.850 1.00 98.19 180 LEU A O 1
ATOM 1397 N N . ALA A 1 181 ? 7.482 2.836 -7.198 1.00 98.31 181 ALA A N 1
ATOM 1398 C CA . ALA A 1 181 ? 8.677 2.031 -7.394 1.00 98.31 181 ALA A CA 1
ATOM 1399 C C . ALA A 1 181 ? 8.323 0.814 -8.258 1.00 98.31 181 ALA A C 1
ATOM 1401 O O . ALA A 1 181 ? 7.424 0.057 -7.900 1.00 98.31 181 ALA A O 1
ATOM 1402 N N . ALA A 1 182 ? 9.021 0.605 -9.372 1.00 97.81 182 ALA A N 1
ATOM 1403 C CA . ALA A 1 182 ? 8.872 -0.560 -10.239 1.00 97.81 182 ALA A CA 1
ATOM 1404 C C . ALA A 1 182 ? 10.183 -1.348 -10.283 1.00 97.81 182 ALA A C 1
ATOM 1406 O O . ALA A 1 182 ? 11.233 -0.808 -10.642 1.00 97.81 182 ALA A O 1
ATOM 1407 N N . TRP A 1 183 ? 10.111 -2.631 -9.932 1.00 97.94 183 TRP A N 1
ATOM 1408 C CA . TRP A 1 183 ? 11.239 -3.552 -9.970 1.00 97.94 183 TRP A CA 1
ATOM 1409 C C . TRP A 1 183 ? 11.000 -4.623 -11.025 1.00 97.94 183 TRP A C 1
ATOM 1411 O O . TRP A 1 183 ? 10.094 -5.447 -10.898 1.00 97.94 183 TRP A O 1
ATOM 1421 N N . HIS A 1 184 ? 11.844 -4.626 -12.052 1.00 97.62 184 HIS A N 1
ATOM 1422 C CA . HIS A 1 184 ? 11.856 -5.634 -13.105 1.00 97.62 184 HIS A CA 1
ATOM 1423 C C . HIS A 1 184 ? 13.146 -6.451 -13.041 1.00 97.62 184 HIS A C 1
ATOM 1425 O O . HIS A 1 184 ? 14.236 -5.904 -13.192 1.00 97.62 184 HIS A O 1
ATOM 1431 N N . ASP A 1 185 ? 13.030 -7.761 -12.835 1.00 97.50 185 ASP A N 1
ATOM 1432 C CA . ASP A 1 185 ? 14.146 -8.706 -12.927 1.00 97.50 185 ASP A CA 1
ATOM 1433 C C . ASP A 1 185 ? 13.883 -9.724 -14.052 1.00 97.50 185 ASP A C 1
ATOM 1435 O O . ASP A 1 185 ? 13.121 -10.678 -13.850 1.00 97.50 185 ASP A O 1
ATOM 1439 N N . PRO A 1 186 ? 14.499 -9.549 -15.239 1.00 95.75 186 PRO A N 1
ATOM 1440 C CA . PRO A 1 186 ? 14.379 -10.497 -16.341 1.00 95.75 186 PRO A CA 1
ATOM 1441 C C . PRO A 1 186 ? 14.914 -11.895 -16.023 1.00 95.75 186 PRO A C 1
ATOM 1443 O O . PRO A 1 186 ? 14.363 -12.871 -16.523 1.00 95.75 186 PRO A O 1
ATOM 1446 N N . HIS A 1 187 ? 15.952 -12.015 -15.188 1.00 94.62 187 HIS A N 1
ATOM 1447 C CA . HIS A 1 187 ? 16.568 -13.308 -14.881 1.00 94.62 187 HIS A CA 1
ATOM 1448 C C . HIS A 1 187 ? 15.653 -14.175 -14.019 1.00 94.62 187 HIS A C 1
ATOM 1450 O O . HIS A 1 187 ? 15.508 -15.370 -14.270 1.00 94.62 187 HIS A O 1
ATOM 1456 N N . SER A 1 188 ? 15.003 -13.567 -13.025 1.00 94.25 188 SER A N 1
ATOM 1457 C CA . SER A 1 188 ? 14.030 -14.261 -12.173 1.00 94.25 188 SER A CA 1
ATOM 1458 C C . SER A 1 188 ? 12.611 -14.279 -12.755 1.00 94.25 188 SER A C 1
ATOM 1460 O O . SER A 1 188 ? 11.739 -14.932 -12.171 1.00 94.25 188 SER A O 1
ATOM 1462 N N . GLN A 1 189 ? 12.388 -13.572 -13.872 1.00 96.31 189 GLN A N 1
ATOM 1463 C CA . GLN A 1 189 ? 11.084 -13.290 -14.483 1.00 96.31 189 GLN A CA 1
ATOM 1464 C C . GLN A 1 189 ? 10.097 -12.670 -13.487 1.00 96.31 189 GLN A C 1
ATOM 1466 O O . GLN A 1 189 ? 8.954 -13.110 -13.375 1.00 96.31 189 GLN A O 1
ATOM 1471 N N . ILE A 1 190 ? 10.549 -11.683 -12.712 1.00 96.19 190 ILE A N 1
ATOM 1472 C CA . ILE A 1 190 ? 9.744 -11.031 -11.672 1.00 96.19 190 ILE A CA 1
ATOM 1473 C C . ILE A 1 190 ? 9.477 -9.581 -12.069 1.00 96.19 190 ILE A C 1
ATOM 1475 O O . ILE A 1 190 ? 10.382 -8.863 -12.502 1.00 96.19 190 ILE A O 1
ATOM 1479 N N . PHE A 1 191 ? 8.231 -9.149 -11.889 1.00 96.81 191 PHE A N 1
ATOM 1480 C CA . PHE A 1 191 ? 7.862 -7.739 -11.916 1.00 96.81 191 PHE A CA 1
ATOM 1481 C C . PHE A 1 191 ? 7.005 -7.410 -10.701 1.00 96.81 191 PHE A C 1
ATOM 1483 O O . PHE A 1 191 ? 5.940 -8.002 -10.517 1.00 96.81 191 PHE A O 1
ATOM 1490 N N . VAL A 1 192 ? 7.457 -6.460 -9.886 1.00 96.38 192 VAL A N 1
ATOM 1491 C CA . VAL A 1 192 ? 6.708 -5.983 -8.720 1.00 96.38 192 VAL A CA 1
ATOM 1492 C C . VAL A 1 192 ? 6.714 -4.468 -8.661 1.00 96.38 192 VAL A C 1
ATOM 1494 O O . VAL A 1 192 ? 7.578 -3.801 -9.230 1.00 96.38 192 VAL A O 1
ATOM 1497 N N . THR A 1 193 ? 5.754 -3.933 -7.923 1.00 96.94 193 THR A N 1
ATOM 1498 C CA . THR A 1 193 ? 5.631 -2.501 -7.688 1.00 96.94 193 THR A CA 1
ATOM 1499 C C . THR A 1 193 ? 5.352 -2.218 -6.223 1.00 96.94 193 THR A C 1
ATOM 1501 O O . THR A 1 193 ? 4.678 -3.010 -5.565 1.00 96.94 193 THR A O 1
ATOM 1504 N N . GLY A 1 194 ? 5.807 -1.065 -5.753 1.00 96.94 194 GLY A N 1
ATOM 1505 C CA . GLY A 1 194 ? 5.376 -0.440 -4.506 1.00 96.94 194 GLY A CA 1
ATOM 1506 C C . GLY A 1 194 ? 4.971 1.003 -4.775 1.00 96.94 194 GLY A C 1
ATOM 1507 O O . GLY A 1 194 ? 5.456 1.603 -5.737 1.00 96.94 194 GLY A O 1
ATOM 1508 N N . SER A 1 195 ? 4.081 1.569 -3.971 1.00 97.38 195 SER A N 1
ATOM 1509 C CA . SER A 1 195 ? 3.604 2.935 -4.179 1.00 97.38 195 SER A CA 1
ATOM 1510 C C . SER A 1 195 ? 3.414 3.692 -2.878 1.00 97.38 195 SER A C 1
ATOM 1512 O O . SER A 1 195 ? 3.398 3.129 -1.790 1.00 97.38 195 SER A O 1
ATOM 1514 N N . ALA A 1 196 ? 3.355 5.017 -2.985 1.00 97.00 196 ALA A N 1
ATOM 1515 C CA . ALA A 1 196 ? 3.069 5.866 -1.844 1.00 97.00 196 ALA A CA 1
ATOM 1516 C C . ALA A 1 196 ? 2.576 7.246 -2.273 1.00 97.00 196 ALA A C 1
ATOM 1518 O O . ALA A 1 196 ? 3.113 7.843 -3.205 1.00 97.00 196 ALA A O 1
ATOM 1519 N N . VAL A 1 197 ? 1.645 7.809 -1.498 1.00 96.56 197 VAL A N 1
ATOM 1520 C CA . VAL A 1 197 ? 1.384 9.260 -1.454 1.00 96.56 197 VAL A CA 1
ATOM 1521 C C . VAL A 1 197 ? 1.845 9.838 -0.119 1.00 96.56 197 VAL A C 1
ATOM 1523 O O . VAL A 1 197 ? 1.324 9.447 0.927 1.00 96.56 197 VAL A O 1
ATOM 1526 N N . ARG A 1 198 ? 2.797 10.777 -0.105 1.00 96.44 198 ARG A N 1
ATOM 1527 C CA . ARG A 1 198 ? 3.331 11.385 1.136 1.00 96.44 198 ARG A CA 1
ATOM 1528 C C . ARG A 1 198 ? 3.508 12.895 1.003 1.00 96.44 198 ARG A C 1
ATOM 1530 O O . ARG A 1 198 ? 3.531 13.421 -0.098 1.00 96.44 198 ARG A O 1
ATOM 1537 N N . ASP A 1 199 ? 3.666 13.580 2.136 1.00 95.81 199 ASP A N 1
ATOM 1538 C CA . ASP A 1 199 ? 3.881 15.036 2.176 1.00 95.81 199 ASP A CA 1
ATOM 1539 C C . ASP A 1 199 ? 5.175 15.469 1.481 1.00 95.81 199 ASP A C 1
ATOM 1541 O O . ASP A 1 199 ? 5.233 16.536 0.877 1.00 95.81 199 ASP A O 1
ATOM 1545 N N . SER A 1 200 ? 6.213 14.635 1.566 1.00 97.38 200 SER A N 1
ATOM 1546 C CA . SER A 1 200 ? 7.518 14.894 0.973 1.00 97.38 200 SER A CA 1
ATOM 1547 C C . SER A 1 200 ? 7.846 13.853 -0.093 1.00 97.38 200 SER A C 1
ATOM 1549 O O . SER A 1 200 ? 7.499 12.674 0.037 1.00 97.38 200 SER A O 1
ATOM 1551 N N . LEU A 1 201 ? 8.563 14.284 -1.134 1.00 96.69 201 LEU A N 1
ATOM 1552 C CA . LEU A 1 201 ? 9.065 13.399 -2.183 1.00 96.69 201 LEU A CA 1
ATOM 1553 C C . LEU A 1 201 ? 9.948 12.287 -1.600 1.00 96.69 201 LEU A C 1
ATOM 1555 O O . LEU A 1 201 ? 9.778 11.117 -1.935 1.00 96.69 201 LEU A O 1
ATOM 1559 N N . HIS A 1 202 ? 10.838 12.643 -0.670 1.00 97.31 202 HIS A N 1
ATOM 1560 C CA . HIS A 1 202 ? 11.716 11.689 0.004 1.00 97.31 202 HIS A CA 1
ATOM 1561 C C . HIS A 1 202 ? 10.923 10.583 0.715 1.00 97.31 202 HIS A C 1
ATOM 1563 O O . HIS A 1 202 ? 11.219 9.404 0.536 1.00 97.31 202 HIS A O 1
ATOM 1569 N N . ASP A 1 203 ? 9.880 10.933 1.474 1.00 96.75 203 ASP A N 1
ATOM 1570 C CA . ASP A 1 203 ? 9.073 9.933 2.175 1.00 96.75 203 ASP A CA 1
ATOM 1571 C C . ASP A 1 203 ? 8.241 9.065 1.236 1.00 96.75 203 ASP A C 1
ATOM 1573 O O . ASP A 1 203 ? 8.002 7.899 1.567 1.00 96.75 203 ASP A O 1
ATOM 1577 N N . ALA A 1 204 ? 7.785 9.621 0.107 1.00 97.69 204 ALA A N 1
ATOM 1578 C CA . ALA A 1 204 ? 7.076 8.870 -0.925 1.00 97.69 204 ALA A CA 1
ATOM 1579 C C . ALA A 1 204 ? 8.008 7.836 -1.572 1.00 97.69 204 ALA A C 1
ATOM 1581 O O . ALA A 1 204 ? 7.647 6.665 -1.656 1.00 97.69 204 ALA A O 1
ATOM 1582 N N . ILE A 1 205 ? 9.229 8.241 -1.939 1.00 98.00 205 ILE A N 1
ATOM 1583 C CA . ILE A 1 205 ? 10.263 7.348 -2.478 1.00 98.00 205 ILE A CA 1
ATOM 1584 C C . ILE A 1 205 ? 10.615 6.249 -1.474 1.00 98.00 205 ILE A C 1
ATOM 1586 O O . ILE A 1 205 ? 10.514 5.073 -1.810 1.00 98.00 205 ILE A O 1
ATOM 1590 N N . GLU A 1 206 ? 10.967 6.596 -0.232 1.00 97.31 206 GLU A N 1
ATOM 1591 C CA . GLU A 1 206 ? 11.347 5.606 0.787 1.00 97.31 206 GLU A CA 1
ATOM 1592 C C . GLU A 1 206 ? 10.240 4.575 1.041 1.00 97.31 206 GLU A C 1
ATOM 1594 O O . GLU A 1 206 ? 10.518 3.387 1.201 1.00 97.31 206 GLU A O 1
ATOM 1599 N N . HIS A 1 207 ? 8.977 5.011 1.061 1.00 97.25 207 HIS A N 1
ATOM 1600 C CA . HIS A 1 207 ? 7.856 4.102 1.276 1.00 97.25 207 HIS A CA 1
ATOM 1601 C C . HIS A 1 207 ? 7.598 3.204 0.059 1.00 97.25 207 HIS A C 1
ATOM 1603 O O . HIS A 1 207 ? 7.489 1.992 0.228 1.00 97.25 207 HIS A O 1
ATOM 1609 N N . ALA A 1 208 ? 7.565 3.767 -1.154 1.00 98.06 208 ALA A N 1
ATOM 1610 C CA . ALA A 1 208 ? 7.359 2.997 -2.379 1.00 98.06 208 ALA A CA 1
ATOM 1611 C C . ALA A 1 208 ? 8.476 1.957 -2.593 1.00 98.06 208 ALA A C 1
ATOM 1613 O O . ALA A 1 208 ? 8.197 0.808 -2.940 1.00 98.06 208 ALA A O 1
ATOM 1614 N N . LEU A 1 209 ? 9.737 2.324 -2.326 1.00 98.12 209 LEU A N 1
ATOM 1615 C CA . LEU A 1 209 ? 10.869 1.393 -2.358 1.00 98.12 209 LEU A CA 1
ATOM 1616 C C . LEU A 1 209 ? 10.700 0.265 -1.335 1.00 98.12 209 LEU A C 1
ATOM 1618 O O . LEU A 1 209 ? 10.870 -0.900 -1.685 1.00 98.12 209 LEU A O 1
ATOM 1622 N N . GLY A 1 210 ? 10.339 0.596 -0.090 1.00 96.94 210 GLY A N 1
ATOM 1623 C CA . GLY A 1 210 ? 10.105 -0.395 0.961 1.00 96.94 210 GLY A CA 1
ATOM 1624 C C . GLY A 1 210 ? 9.032 -1.416 0.574 1.00 96.94 210 GLY A C 1
ATOM 1625 O O . GLY A 1 210 ? 9.246 -2.622 0.711 1.00 96.94 210 GLY A O 1
ATOM 1626 N N . GLU A 1 211 ? 7.907 -0.960 0.023 1.00 95.69 211 GLU A N 1
ATOM 1627 C CA . GLU A 1 211 ? 6.867 -1.859 -0.484 1.00 95.69 211 GLU A CA 1
ATOM 1628 C C . GLU A 1 211 ? 7.376 -2.762 -1.615 1.00 95.69 211 GLU A C 1
ATOM 1630 O O . GLU A 1 211 ? 7.193 -3.980 -1.556 1.00 95.69 211 GLU A O 1
ATOM 1635 N N . ALA A 1 212 ? 8.061 -2.198 -2.616 1.00 96.81 212 ALA A N 1
ATOM 1636 C CA . ALA A 1 212 ? 8.598 -2.975 -3.732 1.00 96.81 212 ALA A CA 1
ATOM 1637 C C . ALA A 1 212 ? 9.589 -4.049 -3.254 1.00 96.81 212 ALA A C 1
ATOM 1639 O O . ALA A 1 212 ? 9.515 -5.195 -3.699 1.00 96.81 212 ALA A O 1
ATOM 1640 N N . VAL A 1 213 ? 10.469 -3.710 -2.305 1.00 96.06 213 VAL A N 1
ATOM 1641 C CA . VAL A 1 213 ? 11.429 -4.649 -1.704 1.00 96.06 213 VAL A CA 1
ATOM 1642 C C . VAL A 1 213 ? 10.719 -5.786 -0.980 1.00 96.06 213 VAL A C 1
ATOM 1644 O O . VAL A 1 213 ? 11.036 -6.954 -1.204 1.00 96.06 213 VAL A O 1
ATOM 1647 N N . MET A 1 214 ? 9.730 -5.462 -0.149 1.00 93.56 214 MET A N 1
ATOM 1648 C CA . MET A 1 214 ? 8.965 -6.450 0.607 1.00 93.56 214 MET A CA 1
ATOM 1649 C C . MET A 1 214 ? 8.219 -7.439 -0.298 1.00 93.56 214 MET A C 1
ATOM 1651 O O . MET A 1 214 ? 8.188 -8.642 -0.015 1.00 93.56 214 MET A O 1
ATOM 1655 N N . VAL A 1 215 ? 7.620 -6.944 -1.386 1.00 93.06 215 VAL A N 1
ATOM 1656 C CA . VAL A 1 215 ? 6.914 -7.787 -2.358 1.00 93.06 215 VAL A CA 1
ATOM 1657 C C . VAL A 1 215 ? 7.913 -8.636 -3.145 1.00 93.06 215 VAL A C 1
ATOM 1659 O O . VAL A 1 215 ? 7.702 -9.843 -3.271 1.00 93.06 215 VAL A O 1
ATOM 1662 N N . PHE A 1 216 ? 9.021 -8.053 -3.620 1.00 94.81 216 PHE A N 1
ATOM 1663 C CA . PHE A 1 216 ? 10.048 -8.792 -4.360 1.00 94.81 216 PHE A CA 1
ATOM 1664 C C . PHE A 1 216 ? 10.637 -9.929 -3.523 1.00 94.81 216 PHE A C 1
ATOM 1666 O O . PHE A 1 216 ? 10.678 -11.067 -3.983 1.00 94.81 216 PHE A O 1
ATOM 1673 N N . ASP A 1 217 ? 11.044 -9.654 -2.281 1.00 92.94 217 ASP A N 1
ATOM 1674 C CA . ASP A 1 217 ? 11.613 -10.660 -1.373 1.00 92.94 217 ASP A CA 1
ATOM 1675 C C . ASP A 1 217 ? 10.626 -11.810 -1.105 1.00 92.94 217 ASP A C 1
ATOM 1677 O O . ASP A 1 217 ? 10.992 -12.992 -1.108 1.00 92.94 217 ASP A O 1
ATOM 1681 N N . GLY A 1 218 ? 9.337 -11.479 -0.978 1.00 89.94 218 GLY A N 1
ATOM 1682 C CA . GLY A 1 218 ? 8.265 -12.456 -0.819 1.00 89.94 218 GLY A CA 1
ATOM 1683 C C . GLY A 1 218 ? 8.032 -13.330 -2.056 1.00 89.94 218 GLY A C 1
ATOM 1684 O O . GLY A 1 218 ? 7.760 -14.522 -1.906 1.00 89.94 218 GLY A O 1
ATOM 1685 N N . VAL A 1 219 ? 8.170 -12.787 -3.270 1.00 90.94 219 VAL A N 1
ATOM 1686 C CA . VAL A 1 219 ? 8.079 -13.561 -4.527 1.00 90.94 219 VAL A CA 1
ATOM 1687 C C . VAL A 1 219 ? 9.347 -14.390 -4.760 1.00 90.94 219 VAL A C 1
ATOM 1689 O O . VAL A 1 219 ? 9.263 -15.544 -5.182 1.00 90.94 219 VAL A O 1
ATOM 1692 N N . TRP A 1 220 ? 10.519 -13.822 -4.477 1.00 90.44 220 TRP A N 1
ATOM 1693 C CA . TRP A 1 220 ? 11.812 -14.417 -4.806 1.00 90.44 220 TRP A CA 1
ATOM 1694 C C . TRP A 1 220 ? 12.217 -15.531 -3.838 1.00 90.44 220 TRP A C 1
ATOM 1696 O O . TRP A 1 220 ? 12.555 -16.629 -4.281 1.00 90.44 220 TRP A O 1
ATOM 1706 N N . GLN A 1 221 ? 12.149 -15.276 -2.527 1.00 85.69 221 GLN A N 1
ATOM 1707 C CA . GLN A 1 221 ? 12.604 -16.212 -1.488 1.00 85.69 221 GLN A CA 1
ATOM 1708 C C . GLN A 1 221 ? 11.464 -16.812 -0.662 1.00 85.69 221 GLN A C 1
ATOM 1710 O O . GLN A 1 221 ? 11.695 -17.718 0.137 1.00 85.69 221 GLN A O 1
ATOM 1715 N N . GLY A 1 222 ? 10.235 -16.310 -0.815 1.00 79.62 222 GLY A N 1
ATOM 1716 C CA . GLY A 1 222 ? 9.089 -16.784 -0.040 1.00 79.62 222 GLY A CA 1
ATOM 1717 C C . GLY A 1 222 ? 9.127 -16.396 1.439 1.00 79.62 222 GLY A C 1
ATOM 1718 O O . GLY A 1 222 ? 8.348 -16.960 2.208 1.00 79.62 222 GLY A O 1
ATOM 1719 N N . LYS A 1 223 ? 10.019 -15.473 1.828 1.00 70.81 223 LYS A N 1
ATOM 1720 C CA . LYS A 1 223 ? 10.331 -15.135 3.225 1.00 70.81 223 LYS A CA 1
ATOM 1721 C C . LYS A 1 223 ? 9.360 -14.161 3.878 1.00 70.81 223 LYS A C 1
ATOM 1723 O O . LYS A 1 223 ? 9.286 -14.149 5.101 1.00 70.81 223 LYS A O 1
ATOM 1728 N N . THR A 1 224 ? 8.589 -13.398 3.106 1.00 65.19 224 THR A N 1
ATOM 1729 C CA . THR A 1 224 ? 7.553 -12.520 3.661 1.00 65.19 224 THR A CA 1
ATOM 1730 C C . THR A 1 224 ? 6.429 -13.378 4.262 1.00 65.19 224 THR A C 1
ATOM 1732 O O . THR A 1 224 ? 5.779 -14.134 3.525 1.00 65.19 224 THR A O 1
ATOM 1735 N N . PRO A 1 225 ? 6.190 -13.312 5.587 1.00 59.47 225 PRO A N 1
ATOM 1736 C CA . PRO A 1 225 ? 5.042 -13.939 6.230 1.00 59.47 225 PRO A CA 1
ATOM 1737 C C . PRO A 1 225 ? 3.751 -13.436 5.589 1.00 59.47 225 PRO A C 1
ATOM 1739 O O . PRO A 1 225 ? 3.677 -12.322 5.085 1.00 59.47 225 PRO A O 1
ATOM 1742 N N . ARG A 1 226 ? 2.722 -14.276 5.542 1.00 68.62 226 ARG A N 1
ATOM 1743 C CA . ARG A 1 226 ? 1.525 -13.992 4.746 1.00 68.62 226 ARG A CA 1
ATOM 1744 C C . ARG A 1 226 ? 0.321 -14.711 5.306 1.00 68.62 226 ARG A C 1
ATOM 1746 O O . ARG A 1 226 ? 0.442 -15.770 5.925 1.00 68.62 226 ARG A O 1
ATOM 1753 N N . TYR A 1 227 ? -0.854 -14.151 5.044 1.00 63.38 227 TYR A N 1
ATOM 1754 C CA . TYR A 1 227 ? -2.087 -14.899 5.221 1.00 63.38 227 TYR A CA 1
ATOM 1755 C C . TYR A 1 227 ? -2.052 -16.105 4.279 1.00 63.38 227 TYR A C 1
ATOM 1757 O O . TYR A 1 227 ? -1.815 -15.955 3.082 1.00 63.38 227 TYR A O 1
ATOM 1765 N N . SER A 1 228 ? -2.285 -17.308 4.804 1.00 67.44 228 SER A N 1
ATOM 1766 C CA . SER A 1 228 ? -2.251 -18.547 4.007 1.00 67.44 228 SER A CA 1
ATOM 1767 C C . SER A 1 228 ? -3.504 -18.737 3.129 1.00 67.44 228 SER A C 1
ATOM 1769 O O . SER A 1 228 ? -4.050 -19.831 3.021 1.00 67.44 228 SER A O 1
ATOM 1771 N N . THR A 1 229 ? -3.988 -17.663 2.501 1.00 70.75 229 THR A N 1
ATOM 1772 C CA . THR A 1 229 ? -5.171 -17.684 1.633 1.00 70.75 229 THR A CA 1
ATOM 1773 C C . THR A 1 229 ? -4.794 -18.021 0.194 1.00 70.75 229 THR A C 1
ATOM 1775 O O . THR A 1 229 ? -3.691 -17.718 -0.267 1.00 70.75 229 THR A O 1
ATOM 1778 N N . GLN A 1 230 ? -5.729 -18.627 -0.545 1.00 72.81 230 GLN A N 1
ATOM 1779 C CA . GLN A 1 230 ? -5.534 -18.922 -1.966 1.00 72.81 230 GLN A CA 1
ATOM 1780 C C . GLN A 1 230 ? -5.285 -17.641 -2.776 1.00 72.81 230 GLN A C 1
ATOM 1782 O O . GLN A 1 230 ? -4.319 -17.585 -3.522 1.00 72.81 230 GLN A O 1
ATOM 1787 N N . ALA A 1 231 ? -6.056 -16.579 -2.524 1.00 72.44 231 ALA A N 1
ATOM 1788 C CA . ALA A 1 231 ? -5.882 -15.287 -3.188 1.00 72.44 231 ALA A CA 1
ATOM 1789 C C . ALA A 1 231 ? -4.474 -14.689 -2.991 1.00 72.44 231 ALA A C 1
ATOM 1791 O O . ALA A 1 231 ? -3.887 -14.175 -3.939 1.00 72.44 231 ALA A O 1
ATOM 1792 N N . SER A 1 232 ? -3.893 -14.794 -1.785 1.00 74.75 232 SER A N 1
ATOM 1793 C CA . SER A 1 232 ? -2.518 -14.332 -1.540 1.00 74.75 232 SER A CA 1
ATOM 1794 C C . SER A 1 232 ? -1.490 -15.170 -2.308 1.00 74.75 232 SER A C 1
ATOM 1796 O O . SER A 1 232 ? -0.538 -14.616 -2.860 1.00 74.75 232 SER A O 1
ATOM 1798 N N . ARG A 1 233 ? -1.691 -16.493 -2.394 1.00 77.38 233 ARG A N 1
ATOM 1799 C CA . ARG A 1 233 ? -0.834 -17.377 -3.200 1.00 77.38 233 ARG A CA 1
ATOM 1800 C C . ARG A 1 233 ? -0.922 -17.044 -4.689 1.00 77.38 233 ARG A C 1
ATOM 1802 O O . ARG A 1 233 ? 0.121 -16.870 -5.312 1.00 77.38 233 ARG A O 1
ATOM 1809 N N . ASP A 1 234 ? -2.133 -16.903 -5.219 1.00 81.00 234 ASP A N 1
ATOM 1810 C CA . ASP A 1 234 ? -2.383 -16.618 -6.637 1.00 81.00 234 ASP A CA 1
ATOM 1811 C C . ASP A 1 234 ? -1.804 -15.262 -7.043 1.00 81.00 234 ASP A C 1
ATOM 1813 O O . ASP A 1 234 ? -1.124 -15.161 -8.064 1.00 81.00 234 ASP A O 1
ATOM 1817 N N . ARG A 1 235 ? -1.979 -14.237 -6.196 1.00 81.75 235 ARG A N 1
ATOM 1818 C CA . ARG A 1 235 ? -1.359 -12.919 -6.377 1.00 81.75 235 ARG A CA 1
ATOM 1819 C C . ARG A 1 235 ? 0.149 -13.041 -6.568 1.00 81.75 235 ARG A C 1
ATOM 1821 O O . ARG A 1 235 ? 0.666 -12.591 -7.585 1.00 81.75 235 ARG A O 1
ATOM 1828 N N . TYR A 1 236 ? 0.855 -13.651 -5.615 1.00 83.62 236 TYR A N 1
ATOM 1829 C CA . TYR A 1 236 ? 2.319 -13.745 -5.660 1.00 83.62 236 TYR A CA 1
ATOM 1830 C C . TYR A 1 236 ? 2.810 -14.617 -6.817 1.00 83.62 236 TYR A C 1
ATOM 1832 O O . TYR A 1 236 ? 3.815 -14.285 -7.440 1.00 83.62 236 TYR A O 1
ATOM 1840 N N . ALA A 1 237 ? 2.092 -15.697 -7.133 1.00 84.94 237 ALA A N 1
ATOM 1841 C CA . ALA A 1 237 ? 2.384 -16.518 -8.301 1.00 84.94 237 ALA A CA 1
ATOM 1842 C C . ALA A 1 237 ? 2.273 -15.700 -9.596 1.00 84.94 237 ALA A C 1
ATOM 1844 O O . ALA A 1 237 ? 3.137 -15.813 -10.457 1.00 84.94 237 ALA A O 1
ATOM 1845 N N . SER A 1 238 ? 1.272 -14.817 -9.699 1.00 87.88 238 SER A N 1
ATOM 1846 C CA . SER A 1 238 ? 1.072 -13.975 -10.882 1.00 87.88 238 SER A CA 1
ATOM 1847 C C . SER A 1 238 ? 2.184 -12.949 -11.116 1.00 87.88 238 SER A C 1
ATOM 1849 O O . SER A 1 238 ? 2.331 -12.470 -12.237 1.00 87.88 238 SER A O 1
ATOM 1851 N N . LEU A 1 239 ? 2.951 -12.576 -10.084 1.00 90.31 239 LEU A N 1
ATOM 1852 C CA . LEU A 1 239 ? 4.055 -11.606 -10.179 1.00 90.31 239 LEU A CA 1
ATOM 1853 C C . LEU A 1 239 ? 5.322 -12.209 -10.807 1.00 90.31 239 LEU A C 1
ATOM 1855 O O . LEU A 1 239 ? 6.271 -11.477 -11.099 1.00 90.31 239 LEU A O 1
ATOM 1859 N N . ARG A 1 240 ? 5.322 -13.529 -11.028 1.00 90.56 240 ARG A N 1
ATOM 1860 C CA . ARG A 1 240 ? 6.397 -14.289 -11.660 1.00 90.56 240 ARG A CA 1
ATOM 1861 C C . ARG A 1 240 ? 5.944 -14.888 -12.994 1.00 90.56 240 ARG A C 1
ATOM 1863 O O . ARG A 1 240 ? 4.789 -15.278 -13.140 1.00 90.56 240 ARG A O 1
ATOM 1870 N N . GLY A 1 241 ? 6.874 -15.017 -13.936 1.00 91.25 241 GLY A N 1
ATOM 1871 C CA . GLY A 1 241 ? 6.659 -15.644 -15.244 1.00 91.25 241 GLY A CA 1
ATOM 1872 C C . GLY A 1 241 ? 6.416 -14.626 -16.356 1.00 91.25 241 GLY A C 1
ATOM 1873 O O . GLY A 1 241 ? 6.675 -13.438 -16.183 1.00 91.25 241 GLY A O 1
ATOM 1874 N N . ASP A 1 242 ? 5.914 -15.091 -17.498 1.00 91.06 242 ASP A N 1
ATOM 1875 C CA . ASP A 1 242 ? 5.991 -14.416 -18.809 1.00 91.06 242 ASP A CA 1
ATOM 1876 C C . ASP A 1 242 ? 5.374 -13.006 -18.884 1.00 91.06 242 ASP A C 1
ATOM 1878 O O . ASP A 1 242 ? 5.716 -12.217 -19.763 1.00 91.06 242 ASP A O 1
ATOM 1882 N N . LEU A 1 243 ? 4.506 -12.638 -17.937 1.00 92.38 243 LEU A N 1
ATOM 1883 C CA . LEU A 1 243 ? 3.903 -11.302 -17.866 1.00 92.38 243 LEU A CA 1
ATOM 1884 C C . LEU A 1 243 ? 4.881 -10.210 -17.403 1.00 92.38 243 LEU A C 1
ATOM 1886 O O . LEU A 1 243 ? 4.570 -9.025 -17.526 1.00 92.38 243 LEU A O 1
ATOM 1890 N N . HIS A 1 244 ? 6.040 -10.578 -16.849 1.00 94.94 244 HIS A N 1
ATOM 1891 C CA . HIS A 1 244 ? 6.961 -9.627 -16.228 1.00 94.94 244 HIS A CA 1
ATOM 1892 C C . HIS A 1 244 ? 7.441 -8.533 -17.202 1.00 94.94 244 HIS A C 1
ATOM 1894 O O . HIS A 1 244 ? 7.485 -7.361 -16.832 1.00 94.94 244 HIS A O 1
ATOM 1900 N N . ALA A 1 245 ? 7.753 -8.899 -18.452 1.00 95.56 245 ALA A N 1
ATOM 1901 C CA . ALA A 1 245 ? 8.222 -7.964 -19.472 1.00 95.56 245 ALA A CA 1
ATOM 1902 C C . ALA A 1 245 ? 7.100 -7.029 -19.948 1.00 95.56 245 ALA A C 1
ATOM 1904 O O . ALA A 1 245 ? 7.286 -5.816 -19.952 1.00 95.56 245 ALA A O 1
ATOM 1905 N N . ALA A 1 246 ? 5.915 -7.577 -20.245 1.00 95.69 246 ALA A N 1
ATOM 1906 C CA . ALA A 1 246 ? 4.757 -6.792 -20.680 1.00 95.69 246 ALA A CA 1
ATOM 1907 C C . ALA A 1 246 ? 4.311 -5.772 -19.618 1.00 95.69 246 ALA A C 1
ATOM 1909 O O . ALA A 1 246 ? 3.912 -4.661 -19.948 1.00 95.69 246 ALA A O 1
ATOM 1910 N N . ARG A 1 247 ? 4.404 -6.118 -18.326 1.00 96.00 247 ARG A N 1
ATOM 1911 C CA . ARG A 1 247 ? 4.116 -5.174 -17.234 1.00 96.00 247 ARG A CA 1
ATOM 1912 C C . ARG A 1 247 ? 5.151 -4.055 -17.131 1.00 96.00 247 ARG A C 1
ATOM 1914 O O . ARG A 1 247 ? 4.764 -2.913 -16.899 1.00 96.00 247 ARG A O 1
ATOM 1921 N N . ALA A 1 248 ? 6.435 -4.374 -17.297 1.00 96.00 248 ALA A N 1
ATOM 1922 C CA . ALA A 1 248 ? 7.500 -3.375 -17.293 1.00 96.00 248 ALA A CA 1
ATOM 1923 C C . ALA A 1 248 ? 7.339 -2.387 -18.456 1.00 96.00 248 ALA A C 1
ATOM 1925 O O . ALA A 1 248 ? 7.335 -1.180 -18.228 1.00 96.00 248 ALA A O 1
ATOM 1926 N N . GLU A 1 249 ? 7.112 -2.903 -19.666 1.00 95.44 249 GLU A N 1
ATOM 1927 C CA . GLU A 1 249 ? 6.845 -2.099 -20.862 1.00 95.44 249 GLU A CA 1
ATOM 1928 C C . GLU A 1 249 ? 5.589 -1.236 -20.693 1.00 95.44 249 GLU A C 1
ATOM 1930 O O . GLU A 1 249 ? 5.614 -0.043 -20.994 1.00 95.44 249 GLU A O 1
ATOM 1935 N N . HIS A 1 250 ? 4.511 -1.805 -20.136 1.00 95.50 250 HIS A N 1
ATOM 1936 C CA . HIS A 1 250 ? 3.298 -1.046 -19.841 1.00 95.50 250 HIS A CA 1
ATOM 1937 C C . HIS A 1 250 ? 3.608 0.133 -18.921 1.00 95.50 250 HIS A C 1
ATOM 1939 O O . HIS A 1 250 ? 3.331 1.266 -19.293 1.00 95.50 250 HIS A O 1
ATOM 1945 N N . VAL A 1 251 ? 4.250 -0.082 -17.769 1.00 94.75 251 VAL A N 1
ATOM 1946 C CA . VAL A 1 251 ? 4.597 1.018 -16.849 1.00 94.75 251 VAL A CA 1
ATOM 1947 C C . VAL A 1 251 ? 5.467 2.081 -17.524 1.00 94.75 251 VAL A C 1
ATOM 1949 O O . VAL A 1 251 ? 5.170 3.266 -17.386 1.00 94.75 251 VAL A O 1
ATOM 1952 N N . GLU A 1 252 ? 6.483 1.682 -18.291 1.00 93.31 252 GLU A N 1
ATOM 1953 C CA . GLU A 1 252 ? 7.368 2.612 -19.010 1.00 93.31 252 GLU A CA 1
ATOM 1954 C C . GLU A 1 252 ? 6.621 3.427 -20.081 1.00 93.31 252 GLU A C 1
ATOM 1956 O O . GLU A 1 252 ? 6.892 4.613 -20.255 1.00 93.31 252 GLU A O 1
ATOM 1961 N N . SER A 1 253 ? 5.623 2.841 -20.748 1.00 92.56 253 SER A N 1
ATOM 1962 C CA . SER A 1 253 ? 4.774 3.563 -21.708 1.00 92.56 253 SER A CA 1
ATOM 1963 C C . SER A 1 253 ? 3.820 4.568 -21.043 1.00 92.56 253 SER A C 1
ATOM 1965 O O . SER A 1 253 ? 3.398 5.545 -21.666 1.00 92.56 253 SER A O 1
ATOM 1967 N N . ARG A 1 254 ? 3.457 4.330 -19.774 1.00 92.44 254 ARG A N 1
ATOM 1968 C CA . ARG A 1 254 ? 2.486 5.133 -19.015 1.00 92.44 254 ARG A CA 1
ATOM 1969 C C . ARG A 1 254 ? 3.146 6.230 -18.183 1.00 92.44 254 ARG A C 1
ATOM 1971 O O . ARG A 1 254 ? 2.464 7.195 -17.851 1.00 92.44 254 ARG A O 1
ATOM 1978 N N . LEU A 1 255 ? 4.430 6.097 -17.850 1.00 91.00 255 LEU A N 1
ATOM 1979 C CA . LEU A 1 255 ? 5.189 7.025 -17.009 1.00 91.00 255 LEU A CA 1
ATOM 1980 C C . LEU A 1 255 ? 6.432 7.511 -17.759 1.00 91.00 255 LEU A C 1
ATOM 1982 O O . LEU A 1 255 ? 7.432 6.806 -17.868 1.00 91.00 255 LEU A O 1
ATOM 1986 N N . THR A 1 256 ? 6.347 8.724 -18.303 1.00 85.12 256 THR A N 1
ATOM 1987 C CA . THR A 1 256 ? 7.322 9.261 -19.266 1.00 85.12 256 THR A CA 1
ATOM 1988 C C . THR A 1 256 ? 8.158 10.389 -18.664 1.00 85.12 256 THR A C 1
ATOM 1990 O O . THR A 1 256 ? 7.685 11.147 -17.820 1.00 85.12 256 THR A O 1
ATOM 1993 N N . ALA A 1 257 ? 9.408 10.518 -19.120 1.00 76.81 257 ALA A N 1
ATOM 1994 C CA . ALA A 1 257 ? 10.369 11.498 -18.605 1.00 76.81 257 ALA A CA 1
ATOM 1995 C C . ALA A 1 257 ? 10.344 12.874 -19.320 1.00 76.81 257 ALA A C 1
ATOM 1997 O O . ALA A 1 257 ? 11.129 13.743 -18.954 1.00 76.81 257 ALA A O 1
ATOM 1998 N N . GLN A 1 258 ? 9.506 13.088 -20.349 1.00 60.75 258 GLN A N 1
ATOM 1999 C CA . GLN A 1 258 ? 9.527 14.297 -21.197 1.00 60.75 258 GLN A CA 1
ATOM 2000 C C . GLN A 1 258 ? 8.194 15.061 -21.212 1.00 60.75 258 GLN A C 1
ATOM 2002 O O . GLN A 1 258 ? 7.185 14.480 -21.598 1.00 60.75 258 GLN A O 1
ATOM 2007 N N . GLY A 1 259 ? 8.238 16.368 -20.910 1.00 53.66 259 GLY A N 1
ATOM 2008 C CA . GLY A 1 259 ? 7.192 17.362 -21.194 1.00 53.66 259 GLY A CA 1
ATOM 2009 C C . GLY A 1 259 ? 7.335 18.629 -20.336 1.00 53.66 259 GLY A C 1
ATOM 2010 O O . GLY A 1 259 ? 7.312 18.529 -19.114 1.00 53.66 259 GLY A O 1
ATOM 2011 N N . ASP A 1 260 ? 7.466 19.805 -20.966 1.00 46.16 260 ASP A N 1
ATOM 2012 C CA . ASP A 1 260 ? 7.610 21.121 -20.296 1.00 46.16 260 ASP A CA 1
ATOM 2013 C C . ASP A 1 260 ? 6.310 21.642 -19.645 1.00 46.16 260 ASP A C 1
ATOM 2015 O O . ASP A 1 260 ? 6.318 22.685 -19.004 1.00 46.16 260 ASP A O 1
ATOM 2019 N N . ASP A 1 261 ? 5.199 20.915 -19.769 1.00 52.75 261 ASP A N 1
ATOM 2020 C CA . ASP A 1 261 ? 3.935 21.213 -19.091 1.00 52.75 261 ASP A CA 1
ATOM 2021 C C . ASP A 1 261 ? 3.062 19.945 -19.077 1.00 52.75 261 ASP A C 1
ATOM 2023 O O . ASP A 1 261 ? 2.382 19.628 -20.053 1.00 52.75 261 ASP A O 1
ATOM 2027 N N . ALA A 1 262 ? 3.046 19.200 -17.968 1.00 46.34 262 ALA A N 1
ATOM 2028 C CA . ALA A 1 262 ? 1.889 18.365 -17.641 1.00 46.34 262 ALA A CA 1
ATOM 2029 C C . ALA A 1 262 ? 1.260 18.881 -16.366 1.00 46.34 262 ALA A C 1
ATOM 2031 O O . ALA A 1 262 ? 1.837 18.785 -15.280 1.00 46.34 262 ALA A O 1
ATOM 2032 N N . GLY A 1 263 ? 0.026 19.358 -16.501 1.00 47.03 263 GLY A N 1
ATOM 2033 C CA . GLY A 1 263 ? -0.869 19.446 -15.365 1.00 47.03 263 GLY A CA 1
ATOM 2034 C C . GLY A 1 263 ? -0.895 18.096 -14.653 1.00 47.03 263 GLY A C 1
ATOM 2035 O O . GLY A 1 263 ? -1.045 17.049 -15.291 1.00 47.03 263 GLY A O 1
ATOM 2036 N N . ALA A 1 264 ? -0.732 18.123 -13.328 1.00 51.66 264 ALA A N 1
ATOM 2037 C CA . ALA A 1 264 ? -1.037 16.978 -12.482 1.00 51.66 264 ALA A CA 1
ATOM 2038 C C . ALA A 1 264 ? -2.393 16.399 -12.920 1.00 51.66 264 ALA A C 1
ATOM 2040 O O . ALA A 1 264 ? -3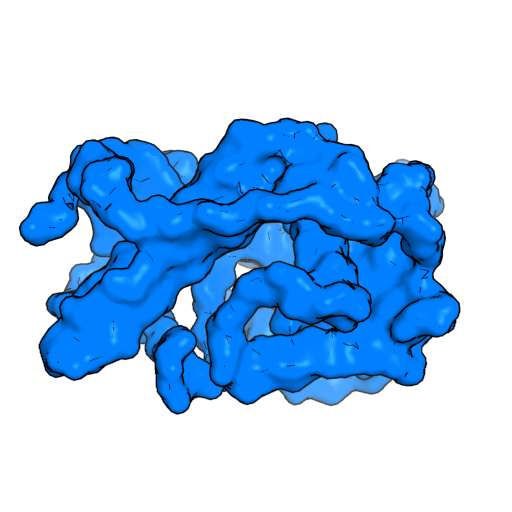.268 17.200 -13.263 1.00 51.66 264 ALA A O 1
ATOM 2041 N N . PRO A 1 265 ? -2.587 15.065 -12.939 1.00 54.91 265 PRO A N 1
ATOM 2042 C CA . PRO A 1 265 ? -3.865 14.474 -13.321 1.00 54.91 265 PRO A CA 1
ATOM 2043 C C . PRO A 1 265 ? -4.973 15.163 -12.525 1.00 54.91 265 PRO A C 1
ATOM 2045 O O . PRO A 1 265 ? -5.071 14.974 -11.307 1.00 54.91 265 PRO A O 1
ATOM 2048 N N . SER A 1 266 ? -5.727 16.038 -13.203 1.00 45.66 266 SER A N 1
ATOM 2049 C CA . SER A 1 266 ? -6.740 16.848 -12.547 1.00 45.66 266 SER A CA 1
ATOM 2050 C C . SER A 1 266 ? -7.800 15.871 -12.071 1.00 45.66 266 SER A C 1
ATOM 2052 O O . SER A 1 266 ? -8.323 15.063 -12.835 1.00 45.66 266 SER A O 1
ATOM 2054 N N . ASP A 1 267 ? -8.013 15.884 -10.764 1.00 50.62 267 ASP A N 1
ATOM 2055 C CA . ASP A 1 267 ? -9.137 15.248 -10.102 1.00 50.62 267 ASP A CA 1
ATOM 2056 C C . ASP A 1 267 ? -9.330 13.775 -10.458 1.00 50.62 267 ASP A C 1
ATOM 2058 O O . ASP A 1 267 ? -10.394 13.314 -10.864 1.00 50.62 267 ASP A O 1
ATOM 2062 N N . ALA A 1 268 ? -8.284 13.007 -10.125 1.00 49.53 268 ALA A N 1
ATOM 2063 C CA . ALA A 1 268 ? -8.387 11.624 -9.670 1.00 49.53 268 ALA A CA 1
ATOM 2064 C C . ALA A 1 268 ? -9.753 11.337 -9.026 1.00 49.53 268 ALA A C 1
ATOM 2066 O O . ALA A 1 268 ? -10.419 10.375 -9.396 1.00 49.53 268 ALA A O 1
ATOM 2067 N N . TYR A 1 269 ? -10.146 12.181 -8.061 1.00 51.50 269 TYR A N 1
ATOM 2068 C CA . TYR A 1 269 ? -11.357 12.112 -7.244 1.00 51.50 269 TYR A CA 1
ATOM 2069 C C . TYR A 1 269 ? -12.253 13.309 -7.519 1.00 51.50 269 TYR A C 1
ATOM 2071 O O . TYR A 1 269 ? -11.782 14.432 -7.406 1.00 51.50 269 TYR A O 1
ATOM 2079 N N . GLY A 1 270 ? -13.551 13.069 -7.719 1.00 49.88 270 GLY A N 1
ATOM 2080 C CA . GLY A 1 270 ? -14.539 14.082 -7.355 1.00 49.88 270 GLY A CA 1
ATOM 2081 C C . GLY A 1 270 ? -14.390 14.433 -5.871 1.00 49.88 270 GLY A C 1
ATOM 2082 O O . GLY A 1 270 ? -14.049 13.568 -5.059 1.00 49.88 270 GLY A O 1
ATOM 2083 N N . ASP A 1 271 ? -14.629 15.692 -5.522 1.00 54.50 271 ASP A N 1
ATOM 2084 C CA . ASP A 1 271 ? -14.404 16.263 -4.185 1.00 54.50 271 ASP A CA 1
ATOM 2085 C C . ASP A 1 271 ? -15.191 15.590 -3.042 1.00 54.50 271 ASP A C 1
ATOM 2087 O O . ASP A 1 271 ? -14.951 15.850 -1.864 1.00 54.50 271 ASP A O 1
ATOM 2091 N N . SER A 1 272 ? -16.103 14.669 -3.353 1.00 73.88 272 SER A N 1
ATOM 2092 C CA . SER A 1 272 ? -16.958 13.983 -2.389 1.00 73.88 272 SER A CA 1
ATOM 2093 C C . SER A 1 272 ? -16.286 12.744 -1.776 1.00 73.88 272 SER A C 1
ATOM 2095 O O . SER A 1 272 ? -16.513 11.600 -2.196 1.00 73.88 272 SER A O 1
ATOM 2097 N N . LEU A 1 273 ? -15.468 12.970 -0.746 1.00 85.94 273 LEU A N 1
ATOM 2098 C CA . LEU A 1 273 ? -15.032 11.933 0.192 1.00 85.94 273 LEU A CA 1
ATOM 2099 C C . LEU A 1 273 ? -15.846 12.006 1.483 1.00 85.94 273 LEU A C 1
ATOM 2101 O O . LEU A 1 273 ? -15.980 13.074 2.071 1.00 85.94 273 LEU A O 1
ATOM 2105 N N . ALA A 1 274 ? -16.331 10.857 1.948 1.00 88.88 274 ALA A N 1
ATOM 2106 C CA . ALA A 1 274 ? -16.950 10.709 3.258 1.00 88.88 274 ALA A CA 1
ATOM 2107 C C . ALA A 1 274 ? -16.003 9.957 4.200 1.00 88.88 274 ALA A C 1
ATOM 2109 O O . ALA A 1 274 ? -15.491 8.888 3.862 1.00 88.88 274 ALA A O 1
ATOM 2110 N N . PHE A 1 275 ? -15.794 10.490 5.397 1.00 91.19 275 PHE A N 1
ATOM 2111 C CA . PHE A 1 275 ? -14.972 9.893 6.439 1.00 91.19 275 PHE A CA 1
ATOM 2112 C C . PHE A 1 275 ? -15.861 9.337 7.544 1.00 91.19 275 PHE A C 1
ATOM 2114 O O . PHE A 1 275 ? -16.647 10.056 8.151 1.00 91.19 275 PHE A O 1
ATOM 2121 N N . TYR A 1 276 ? -15.688 8.061 7.854 1.00 90.56 276 TYR A N 1
ATOM 2122 C CA . TYR A 1 276 ? -16.402 7.370 8.915 1.00 90.56 276 TYR A CA 1
ATOM 2123 C C . TYR A 1 276 ? -15.425 7.044 10.036 1.00 90.56 276 TYR A C 1
ATOM 2125 O O . TYR A 1 276 ? -14.459 6.306 9.832 1.00 90.56 276 TYR A O 1
ATOM 2133 N N . ARG A 1 277 ? -15.664 7.592 11.230 1.00 89.75 277 ARG A N 1
ATOM 2134 C CA . ARG A 1 277 ? -14.912 7.213 12.432 1.00 89.75 277 ARG A CA 1
ATOM 2135 C C . ARG A 1 277 ? -15.493 5.910 12.965 1.00 89.75 277 ARG A C 1
ATOM 2137 O O . ARG A 1 277 ? -16.627 5.872 13.432 1.00 89.75 277 ARG A O 1
ATOM 2144 N N . LEU A 1 278 ? -14.726 4.836 12.845 1.00 88.81 278 LEU A N 1
ATOM 2145 C CA . LEU A 1 278 ? -15.139 3.505 13.280 1.00 88.81 278 LEU A CA 1
ATOM 2146 C C . LEU A 1 278 ? -14.848 3.308 14.768 1.00 88.81 278 LEU A C 1
ATOM 2148 O O . LEU A 1 278 ? -15.686 2.757 15.484 1.00 88.81 278 LEU A O 1
ATOM 2152 N N . ILE A 1 279 ? -13.687 3.807 15.202 1.00 89.56 279 ILE A N 1
ATOM 2153 C CA . ILE A 1 279 ? -13.195 3.789 16.580 1.00 89.56 279 ILE A CA 1
ATOM 2154 C C . ILE A 1 279 ? -12.652 5.174 16.923 1.00 89.56 279 ILE A C 1
ATOM 2156 O O . ILE A 1 279 ? -11.922 5.764 16.123 1.00 89.56 279 ILE A O 1
ATOM 2160 N N . ASP A 1 280 ? -12.989 5.649 18.119 1.00 89.88 280 ASP A N 1
ATOM 2161 C CA . ASP A 1 280 ? -12.444 6.860 18.729 1.00 89.88 280 ASP A CA 1
ATOM 2162 C C . ASP A 1 280 ? -12.158 6.558 20.207 1.00 89.88 280 ASP A C 1
ATOM 2164 O O . ASP A 1 280 ? -13.041 6.608 21.064 1.00 89.88 280 ASP A O 1
ATOM 2168 N N . TRP A 1 281 ? -10.945 6.079 20.464 1.00 91.38 281 TRP A N 1
ATOM 2169 C CA . TRP A 1 281 ? -10.434 5.660 21.766 1.00 91.38 281 TRP A CA 1
ATOM 2170 C C . TRP A 1 281 ? -9.317 6.603 22.206 1.00 91.38 281 TRP A C 1
ATOM 2172 O O . TRP A 1 281 ? -8.742 7.334 21.397 1.00 91.38 281 TRP A O 1
ATOM 2182 N N . GLU A 1 282 ? -8.962 6.568 23.489 1.00 91.12 282 GLU A N 1
ATOM 2183 C CA . GLU A 1 282 ? -7.861 7.389 23.989 1.00 91.12 282 GLU A CA 1
ATOM 2184 C C . GLU A 1 282 ? -6.549 7.023 23.277 1.00 91.12 282 GLU A C 1
ATOM 2186 O O . GLU A 1 282 ? -6.030 5.911 23.400 1.00 91.12 282 GLU A O 1
ATOM 2191 N N . GLY A 1 283 ? -6.035 7.967 22.486 1.00 90.31 283 GLY A N 1
ATOM 2192 C CA . GLY A 1 283 ? -4.801 7.805 21.724 1.00 90.31 283 GLY A CA 1
ATOM 2193 C C . GLY A 1 283 ? -4.892 6.860 20.522 1.00 90.31 283 GLY A C 1
ATOM 2194 O O . GLY A 1 283 ? -3.839 6.523 19.986 1.00 90.31 283 GLY A O 1
ATOM 2195 N N . VAL A 1 284 ? -6.090 6.431 20.090 1.00 93.00 284 VAL A N 1
ATOM 2196 C CA . VAL A 1 284 ? -6.295 5.629 18.867 1.00 93.00 284 VAL A CA 1
ATOM 2197 C C . VAL A 1 284 ? -7.606 5.974 18.172 1.00 93.00 284 VAL A C 1
ATOM 2199 O O . VAL A 1 284 ? -8.686 5.865 18.743 1.00 93.00 284 VAL A O 1
ATOM 2202 N N . CYS A 1 285 ? -7.519 6.272 16.882 1.00 92.94 285 CYS A N 1
ATOM 2203 C CA . CYS A 1 285 ? -8.657 6.466 16.001 1.00 92.94 285 CYS A CA 1
ATOM 2204 C C . CYS A 1 285 ? -8.534 5.543 14.785 1.00 92.94 285 CYS A C 1
ATOM 2206 O O . CYS A 1 285 ? -7.485 5.501 14.140 1.00 92.94 285 CYS A O 1
ATOM 2208 N N . LEU A 1 286 ? -9.624 4.853 14.444 1.00 92.69 286 LEU A N 1
ATOM 2209 C CA . LEU A 1 286 ? -9.760 4.084 13.205 1.00 92.69 286 LEU A CA 1
ATOM 2210 C C . LEU A 1 286 ? -10.758 4.800 12.297 1.00 92.69 286 LEU A C 1
ATOM 2212 O O . LEU A 1 286 ? -11.911 5.015 12.681 1.00 92.69 286 LEU A O 1
ATOM 2216 N N . VAL A 1 287 ? -10.326 5.157 11.093 1.00 92.31 287 VAL A N 1
ATOM 2217 C CA . VAL A 1 287 ? -11.134 5.893 10.119 1.00 92.31 287 VAL A CA 1
ATOM 2218 C C . VAL A 1 287 ? -11.220 5.116 8.817 1.00 92.31 287 VAL A C 1
ATOM 2220 O O . VAL A 1 287 ? -10.235 4.551 8.352 1.00 92.31 287 VAL A O 1
ATOM 2223 N N . ARG A 1 288 ? -12.402 5.137 8.203 1.00 90.69 288 ARG A N 1
ATOM 2224 C CA . ARG A 1 288 ? -12.619 4.712 6.823 1.00 90.69 288 ARG A CA 1
ATOM 2225 C C . ARG A 1 288 ? -12.981 5.923 5.969 1.00 90.69 288 ARG A C 1
ATOM 2227 O O . ARG A 1 288 ? -14.015 6.539 6.205 1.00 90.69 288 ARG A O 1
ATOM 2234 N N . ALA A 1 289 ? -12.173 6.247 4.970 1.00 89.31 289 ALA A N 1
ATOM 2235 C CA . ALA A 1 289 ? -12.543 7.159 3.896 1.00 89.31 289 ALA A CA 1
ATOM 2236 C C . ALA A 1 289 ? -13.226 6.375 2.768 1.00 89.31 289 ALA A C 1
ATOM 2238 O O . ALA A 1 289 ? -12.702 5.364 2.306 1.00 89.31 289 ALA A O 1
ATOM 2239 N N . VAL A 1 290 ? -14.383 6.838 2.308 1.00 85.50 290 VAL A N 1
ATOM 2240 C CA . VAL A 1 290 ? -15.138 6.245 1.200 1.00 85.50 290 VAL A CA 1
ATOM 2241 C C . VAL A 1 290 ? -15.363 7.324 0.152 1.00 85.50 290 VAL A C 1
ATOM 2243 O O . VAL A 1 290 ? -15.858 8.405 0.465 1.00 85.50 290 VAL A O 1
ATOM 2246 N N . ALA A 1 291 ? -15.002 7.034 -1.096 1.00 80.06 291 ALA A N 1
ATOM 2247 C CA . ALA A 1 291 ? -15.302 7.915 -2.216 1.00 80.06 291 ALA A CA 1
ATOM 2248 C C . ALA A 1 291 ? -16.694 7.603 -2.773 1.00 80.06 291 ALA A C 1
ATOM 2250 O O . ALA A 1 291 ? -17.016 6.434 -2.998 1.00 80.06 291 ALA A O 1
ATOM 2251 N N . ASP A 1 292 ? -17.498 8.635 -3.037 1.00 67.12 292 ASP A N 1
ATOM 2252 C CA . ASP A 1 292 ? -18.803 8.489 -3.693 1.00 67.12 292 ASP A CA 1
ATOM 2253 C C . ASP A 1 292 ? -18.636 8.299 -5.209 1.00 67.12 292 ASP A C 1
ATOM 2255 O O . ASP A 1 292 ? -18.977 9.153 -6.026 1.00 67.12 292 ASP A O 1
ATOM 2259 N N . ARG A 1 293 ? -17.995 7.196 -5.609 1.00 60.09 293 ARG A N 1
ATOM 2260 C CA . ARG A 1 293 ? -17.809 6.872 -7.024 1.00 60.09 293 ARG A CA 1
ATOM 2261 C C . ARG A 1 293 ? -18.793 5.815 -7.478 1.00 60.09 293 ARG A C 1
ATOM 2263 O O . ARG A 1 293 ? -18.914 4.755 -6.871 1.00 60.09 293 ARG A O 1
ATOM 2270 N N . ARG A 1 294 ? -19.387 6.065 -8.647 1.00 55.75 294 ARG A N 1
ATOM 2271 C CA . ARG A 1 294 ? -20.089 5.039 -9.432 1.00 55.75 294 ARG A CA 1
ATOM 2272 C C . ARG A 1 294 ? -19.135 3.947 -9.941 1.00 55.75 294 ARG A C 1
ATOM 2274 O O . ARG A 1 294 ? -19.572 2.818 -10.125 1.00 55.75 294 ARG A O 1
ATOM 2281 N N . GLU A 1 295 ? -17.849 4.267 -10.125 1.00 61.03 295 GLU A N 1
ATOM 2282 C CA . GLU A 1 295 ? -16.791 3.320 -10.509 1.00 61.03 295 GLU A CA 1
ATOM 2283 C C . GLU A 1 295 ? -15.737 3.164 -9.405 1.00 61.03 295 GLU A C 1
ATOM 2285 O O . GLU A 1 295 ? -15.039 4.110 -9.040 1.00 61.03 295 GLU A O 1
ATOM 2290 N N . THR A 1 296 ? -15.594 1.944 -8.891 1.00 66.25 296 THR A N 1
ATOM 2291 C CA . THR A 1 296 ? -14.512 1.533 -7.988 1.00 66.25 296 THR A CA 1
ATOM 2292 C C . THR A 1 296 ? -13.344 0.935 -8.778 1.00 66.25 296 THR A C 1
ATOM 2294 O O . THR A 1 296 ? -13.533 0.443 -9.895 1.00 66.25 296 THR A O 1
ATOM 2297 N N . THR A 1 297 ? -12.143 0.884 -8.192 1.00 68.38 297 THR A N 1
ATOM 2298 C CA . THR A 1 297 ? -10.981 0.180 -8.777 1.00 68.38 297 THR A CA 1
ATOM 2299 C C . THR A 1 297 ? -11.337 -1.252 -9.182 1.00 68.38 297 THR A C 1
ATOM 2301 O O . THR A 1 297 ? -10.937 -1.726 -10.239 1.00 68.38 297 THR A O 1
ATOM 2304 N N . SER A 1 298 ? -12.171 -1.917 -8.386 1.00 67.75 298 SER A N 1
ATOM 2305 C CA . SER A 1 298 ? -12.715 -3.249 -8.651 1.00 67.75 298 SER A CA 1
ATOM 2306 C C . SER A 1 298 ? -13.549 -3.310 -9.932 1.00 67.75 298 SER A C 1
ATOM 2308 O O . SER A 1 298 ? -13.383 -4.226 -10.733 1.00 67.75 298 SER A O 1
ATOM 2310 N N . THR A 1 299 ? -14.430 -2.329 -10.154 1.00 72.38 299 THR A N 1
ATOM 2311 C CA . THR A 1 299 ? -15.230 -2.258 -11.389 1.00 72.38 299 THR A CA 1
ATOM 2312 C C . THR A 1 299 ? -14.384 -1.916 -12.612 1.00 72.38 299 THR A C 1
ATOM 2314 O O . THR A 1 299 ? -14.643 -2.446 -13.688 1.00 72.38 299 THR A O 1
ATOM 2317 N N . ILE A 1 300 ? -13.345 -1.091 -12.448 1.00 77.50 300 ILE A N 1
ATOM 2318 C CA . ILE A 1 300 ? -12.382 -0.771 -13.510 1.00 77.50 300 ILE A CA 1
ATOM 2319 C C . ILE A 1 300 ? -11.610 -2.040 -13.896 1.00 77.50 300 ILE A C 1
ATOM 2321 O O . ILE A 1 300 ? -11.565 -2.386 -15.072 1.00 77.50 300 ILE A O 1
ATOM 2325 N N . ARG A 1 301 ? -11.093 -2.787 -12.913 1.00 76.31 301 ARG A N 1
ATOM 2326 C CA . ARG A 1 301 ? -10.370 -4.060 -13.093 1.00 76.31 301 ARG A CA 1
ATOM 2327 C C . ARG A 1 301 ? -11.169 -5.142 -13.812 1.00 76.31 301 ARG A C 1
ATOM 2329 O O . ARG A 1 301 ? -10.594 -5.943 -14.536 1.00 76.31 301 ARG A O 1
ATOM 2336 N N . ALA A 1 302 ? -12.483 -5.185 -13.600 1.00 78.50 302 ALA A N 1
ATOM 2337 C CA . ALA A 1 302 ? -13.349 -6.200 -14.197 1.00 78.50 302 ALA A CA 1
ATOM 2338 C C . ALA A 1 302 ? -13.574 -6.010 -15.712 1.00 78.50 302 ALA A C 1
ATOM 2340 O O . ALA A 1 302 ? -14.118 -6.901 -16.365 1.00 78.50 302 ALA A O 1
ATOM 2341 N N . ARG A 1 303 ? -13.193 -4.859 -16.282 1.00 82.06 303 ARG A N 1
ATOM 2342 C CA . ARG A 1 303 ? -13.327 -4.589 -17.720 1.00 82.06 303 ARG A CA 1
ATOM 2343 C C . ARG A 1 303 ? -12.222 -5.290 -18.507 1.00 82.06 303 ARG A C 1
ATOM 2345 O O . ARG A 1 303 ? -11.097 -5.428 -18.036 1.00 82.06 303 ARG A O 1
ATOM 2352 N N . ASN A 1 304 ? -12.526 -5.678 -19.743 1.00 82.75 304 ASN A N 1
ATOM 2353 C CA . ASN A 1 304 ? -11.508 -6.170 -20.663 1.00 82.75 304 ASN A CA 1
ATOM 2354 C C . ASN A 1 304 ? -10.805 -4.988 -21.343 1.00 82.75 304 ASN A C 1
ATOM 2356 O O . ASN A 1 304 ? -11.354 -4.392 -22.267 1.00 82.75 304 ASN A O 1
ATOM 2360 N N . TRP A 1 305 ? -9.604 -4.657 -20.875 1.00 84.19 305 TRP A N 1
ATOM 2361 C CA . TRP A 1 305 ? -8.822 -3.538 -21.402 1.00 84.19 305 TRP A CA 1
ATOM 2362 C C . TRP A 1 305 ? -7.870 -3.922 -22.540 1.00 84.19 305 TRP A C 1
ATOM 2364 O O . TRP A 1 305 ? -7.281 -3.038 -23.151 1.00 84.19 305 TRP A O 1
ATOM 2374 N N . GLY A 1 306 ? -7.665 -5.219 -22.803 1.00 85.25 306 GLY A N 1
ATOM 2375 C CA . GLY A 1 306 ? -6.570 -5.669 -23.674 1.00 85.25 306 GLY A CA 1
ATOM 2376 C C . GLY A 1 306 ? -5.175 -5.327 -23.126 1.00 85.25 306 GLY A C 1
ATOM 2377 O O . GLY A 1 306 ? -4.217 -5.264 -23.888 1.00 85.25 306 GLY A O 1
ATOM 2378 N N . LEU A 1 307 ? -5.067 -5.088 -21.815 1.00 88.94 307 LEU A N 1
ATOM 2379 C CA . LEU A 1 307 ? -3.833 -4.749 -21.105 1.00 88.94 307 LEU A CA 1
ATOM 2380 C C . LEU A 1 307 ? -3.305 -5.963 -20.329 1.00 88.94 307 LEU A C 1
ATOM 2382 O O . LEU A 1 307 ? -4.100 -6.836 -19.959 1.00 88.94 307 LEU A O 1
ATOM 2386 N N . PRO A 1 308 ? -1.997 -6.020 -20.014 1.00 88.50 308 PRO A N 1
ATOM 2387 C CA . PRO A 1 308 ? -1.498 -7.004 -19.061 1.00 88.50 308 PRO A CA 1
ATOM 2388 C C . PRO A 1 308 ? -2.224 -6.866 -17.704 1.00 88.50 308 PRO A C 1
ATOM 2390 O O . PRO A 1 308 ? -2.569 -5.748 -17.303 1.00 88.50 308 PRO A O 1
ATOM 2393 N N . PRO A 1 309 ? -2.445 -7.971 -16.962 1.00 87.25 309 PRO A N 1
ATOM 2394 C CA . PRO A 1 309 ? -3.064 -7.919 -15.637 1.00 87.25 309 PRO A CA 1
ATOM 2395 C C . PRO A 1 309 ? -2.299 -6.997 -14.678 1.00 87.25 309 PRO A C 1
ATOM 2397 O O . PRO A 1 309 ? -1.070 -7.119 -14.569 1.00 87.25 309 PRO A O 1
ATOM 2400 N N . ASP A 1 310 ? -3.014 -6.116 -13.962 1.00 86.62 310 ASP A N 1
ATOM 2401 C CA . ASP A 1 310 ? -2.376 -5.168 -13.040 1.00 86.62 310 ASP A CA 1
ATOM 2402 C C . ASP A 1 310 ? -1.648 -5.875 -11.883 1.00 86.62 310 ASP A C 1
ATOM 2404 O O . ASP A 1 310 ? -2.132 -6.891 -11.382 1.00 86.62 310 ASP A O 1
ATOM 2408 N N . PRO A 1 311 ? -0.462 -5.390 -11.469 1.00 85.38 311 PRO A N 1
ATOM 2409 C CA . PRO A 1 311 ? 0.329 -5.987 -10.394 1.00 85.38 311 PRO A CA 1
ATOM 2410 C C . PRO A 1 311 ? -0.125 -5.524 -8.998 1.00 85.38 311 PRO A C 1
ATOM 2412 O O . PRO A 1 311 ? 0.505 -5.876 -8.001 1.00 85.38 311 PRO A O 1
ATOM 2415 N N . PHE A 1 312 ? -1.183 -4.711 -8.908 1.00 79.06 312 PHE A N 1
ATOM 2416 C CA . PHE A 1 312 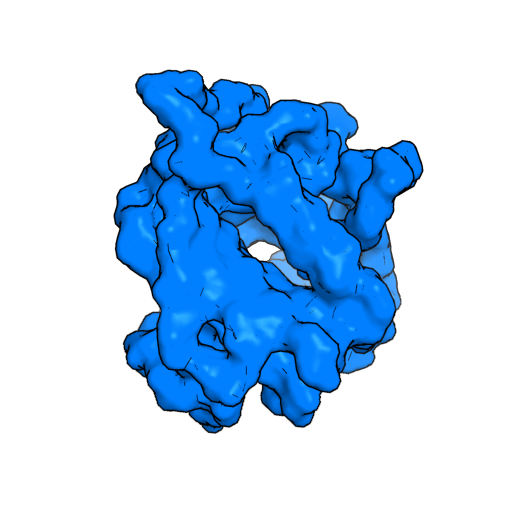? -1.630 -4.054 -7.678 1.00 79.06 312 PHE A CA 1
ATOM 2417 C C . PHE A 1 312 ? -2.746 -4.827 -6.954 1.00 79.06 312 PHE A C 1
ATOM 2419 O O . PHE A 1 312 ? -3.295 -4.315 -5.972 1.00 79.06 312 PHE A O 1
ATOM 2426 N N . THR A 1 313 ? -3.167 -5.989 -7.467 1.00 62.78 313 THR A N 1
ATOM 2427 C CA . THR A 1 313 ? -4.141 -6.900 -6.825 1.00 62.78 313 THR A CA 1
ATOM 2428 C C . THR A 1 313 ? -3.538 -7.547 -5.600 1.00 62.78 313 THR A C 1
ATOM 2430 O O . THR A 1 313 ? -2.385 -7.983 -5.743 1.00 62.78 313 THR A O 1
#